Protein AF-A0A1V4SF03-F1 (afdb_monomer_lite)

Secondary structure (DSSP, 8-state):
---------HHHHHHHHHHHHHHTB-TTT-PBPPHHHHHHHHHHHHHGGGGTHHHHHHHTT-HHHHHHHHHHHHHTT-HHHHHHHHHHHHHHHHHHH-HHHHHHH-SEEEEESSSEEEE-SSS-EEEE-HHHHS-GGGHHHHHHHHHHHHHHTT--HHHHHHHHHHHHTT--S--S---SSHHHHHHHHHHHTTPPPPSSSEEEEESS-SS---HHHHHHHHHHHHTT--TTSGGGEEEEESSTT-TT-TTPPP--SPPPHHHHHHHHHHHHHTT--SHHHHHHHHHHHHHHHHHT-S-SS--

Organism: Ruminiclostridium hungatei (NCBI:txid48256)

pLDDT: mean 78.63, std 21.07, range [27.47, 98.81]

Radius of gyration: 27.89 Å; chains: 1; bounding box: 57×34×100 Å

Foldseek 3Di:
DDDDDPPDPLLVQLVQLQVCLLVQARPPPRHGHDPVSSVVSNVVSVVSCVVVPVVVVVCLVDLVSLVVQLVVCVSNVPPVSNVLSVLSNVLLVCLAPPLLVNLVQFLAWPDDDCWTWTDRPPPDIDTDRCVRRHDPVCSVVNVLLNVQRHQQHPDALLSLLVVLCVQQLVFQDQPDPDDDPLQRSLVVQLVVSVNRAHNAAKTKDFQLDPDDDDPLSVVLCVVSVVQRRDSSTPLRIDIAHQDPPIRSLALAEHPYDAFDVVSNNVSSCLSVVLVDDHSNSNSVSSSVSSSCRSNNVRYRDPD

InterPro domains:
  IPR032871 AHH domain-containing protein [PF14412] (189-275)

Structure (mmCIF, N/CA/C/O backbone):
data_AF-A0A1V4SF03-F1
#
_entry.id   AF-A0A1V4SF03-F1
#
loop_
_atom_site.group_PDB
_atom_site.id
_atom_site.type_symbol
_atom_site.label_atom_id
_atom_site.label_alt_id
_atom_site.label_comp_id
_atom_site.label_asym_id
_atom_site.label_entity_id
_atom_site.label_seq_id
_atom_site.pdbx_PDB_ins_code
_atom_site.Cartn_x
_atom_site.Cartn_y
_atom_site.Cartn_z
_atom_site.occupancy
_atom_site.B_iso_or_equiv
_atom_site.auth_seq_id
_atom_site.auth_comp_id
_atom_site.auth_asym_id
_atom_site.auth_atom_id
_atom_site.pdbx_PDB_model_num
ATOM 1 N N . MET A 1 1 ? 6.629 4.900 -71.535 1.00 35.44 1 MET A N 1
ATOM 2 C CA . MET A 1 1 ? 7.461 3.902 -70.827 1.00 35.44 1 MET A CA 1
ATOM 3 C C . MET A 1 1 ? 7.873 4.526 -69.497 1.00 35.44 1 MET A C 1
ATOM 5 O O . MET A 1 1 ? 8.327 5.661 -69.496 1.00 35.44 1 MET A O 1
ATOM 9 N N . TYR A 1 2 ? 7.522 3.878 -68.389 1.00 27.47 2 TYR A N 1
ATOM 10 C CA . TYR A 1 2 ? 7.245 4.482 -67.080 1.00 27.47 2 TYR A CA 1
ATOM 11 C C . TYR A 1 2 ? 8.421 5.232 -66.419 1.00 27.47 2 TYR A C 1
ATOM 13 O O . TYR A 1 2 ? 9.448 4.644 -66.100 1.00 27.47 2 TYR A O 1
ATOM 21 N N . LYS A 1 3 ? 8.209 6.526 -66.135 1.00 33.69 3 LYS A N 1
ATOM 22 C CA . LYS A 1 3 ? 8.918 7.309 -65.110 1.00 33.69 3 LYS A CA 1
ATOM 23 C C . LYS A 1 3 ? 8.238 7.017 -63.764 1.00 33.69 3 LYS A C 1
ATOM 25 O O . LYS A 1 3 ? 7.217 7.620 -63.461 1.00 33.69 3 LYS A O 1
ATOM 30 N N . HIS A 1 4 ? 8.796 6.111 -62.968 1.00 30.52 4 HIS A N 1
ATOM 31 C CA . HIS A 1 4 ? 8.530 6.058 -61.529 1.00 30.52 4 HIS A CA 1
ATOM 32 C C . HIS A 1 4 ? 9.842 6.361 -60.814 1.00 30.52 4 HIS A C 1
ATOM 34 O O . HIS A 1 4 ? 10.690 5.492 -60.634 1.00 30.52 4 HIS A O 1
ATOM 40 N N . ALA A 1 5 ? 10.027 7.633 -60.463 1.00 32.12 5 ALA A N 1
ATOM 41 C CA . ALA A 1 5 ? 10.987 8.003 -59.442 1.00 32.12 5 ALA A CA 1
ATOM 42 C C . ALA A 1 5 ? 10.501 7.362 -58.137 1.00 32.12 5 ALA A C 1
ATOM 44 O O . ALA A 1 5 ? 9.456 7.736 -57.612 1.00 32.12 5 ALA A O 1
ATOM 45 N N . PHE A 1 6 ? 11.223 6.348 -57.662 1.00 32.06 6 PHE A N 1
ATOM 46 C CA . PHE A 1 6 ? 11.084 5.860 -56.298 1.00 32.06 6 PHE A CA 1
ATOM 47 C C . PHE A 1 6 ? 11.451 7.021 -55.366 1.00 32.06 6 PHE A C 1
ATOM 49 O O . PHE A 1 6 ? 12.625 7.373 -55.222 1.00 32.06 6 PHE A O 1
ATOM 56 N N . GLU A 1 7 ? 10.443 7.649 -54.766 1.00 30.33 7 GLU A N 1
ATOM 57 C CA . GLU A 1 7 ? 10.612 8.544 -53.628 1.00 30.33 7 GLU A CA 1
ATOM 58 C C . GLU A 1 7 ? 11.187 7.729 -52.462 1.00 30.33 7 GLU A C 1
ATOM 60 O O . GLU A 1 7 ? 10.480 7.097 -51.683 1.00 30.33 7 GLU A O 1
ATOM 65 N N . PHE A 1 8 ? 12.517 7.690 -52.375 1.00 34.19 8 PHE A N 1
ATOM 66 C CA . PHE A 1 8 ? 13.217 7.154 -51.215 1.00 34.19 8 PHE A CA 1
ATOM 67 C C . PHE A 1 8 ? 12.884 8.016 -49.994 1.00 34.19 8 PHE A C 1
ATOM 69 O O . PHE A 1 8 ? 13.302 9.175 -49.915 1.00 34.19 8 PHE A O 1
ATOM 76 N N . CYS A 1 9 ? 12.141 7.417 -49.061 1.00 35.84 9 CYS A N 1
ATOM 77 C CA . CYS A 1 9 ? 11.796 7.953 -47.749 1.00 35.84 9 CYS A CA 1
ATOM 78 C C . CYS A 1 9 ? 13.016 8.606 -47.070 1.00 35.84 9 CYS A C 1
ATOM 80 O O . CYS A 1 9 ? 14.125 8.062 -47.093 1.00 35.84 9 CYS A O 1
ATOM 82 N N . THR A 1 10 ? 12.809 9.766 -46.447 1.00 38.81 10 THR A N 1
ATOM 83 C CA . THR A 1 10 ? 13.830 10.591 -45.773 1.00 38.81 10 THR A CA 1
ATOM 84 C C . THR A 1 10 ? 14.682 9.810 -44.764 1.00 38.81 10 THR A C 1
ATOM 86 O O . THR A 1 10 ? 15.874 10.079 -44.646 1.00 38.81 10 THR A O 1
ATOM 89 N N . CYS A 1 11 ? 14.126 8.770 -44.133 1.00 37.44 11 CYS A N 1
ATOM 90 C CA . CYS A 1 11 ? 14.832 7.871 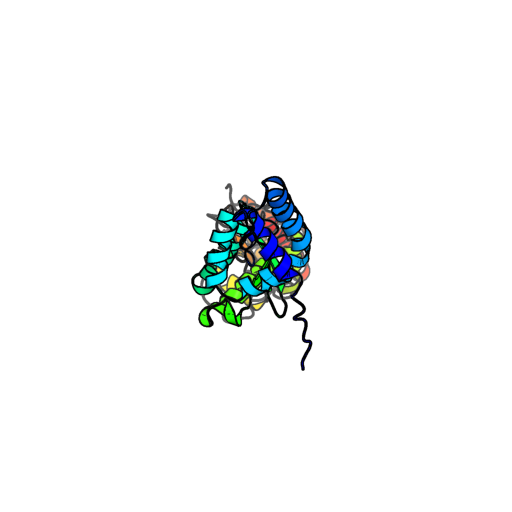-43.210 1.00 37.44 11 CYS A CA 1
ATOM 91 C C . CYS A 1 11 ? 15.952 7.047 -43.884 1.00 37.44 11 CYS A C 1
ATOM 93 O O . CYS A 1 11 ? 17.042 6.892 -43.330 1.00 37.44 11 CYS A O 1
ATOM 95 N N . GLY A 1 12 ? 15.731 6.577 -45.118 1.00 39.69 12 GLY A N 1
ATOM 96 C CA . GLY A 1 12 ? 16.725 5.797 -45.863 1.00 39.69 12 GLY A CA 1
ATOM 97 C C . GLY A 1 12 ? 17.956 6.618 -46.252 1.00 39.69 12 GLY A C 1
ATOM 98 O O . GLY A 1 12 ? 19.051 6.075 -46.360 1.00 39.69 12 GLY A O 1
ATOM 99 N N . ARG A 1 13 ? 17.801 7.940 -46.406 1.00 46.38 13 ARG A N 1
ATOM 100 C CA . ARG A 1 13 ? 18.917 8.849 -46.703 1.00 46.38 13 ARG A CA 1
ATOM 101 C C . ARG A 1 13 ? 19.799 9.095 -45.478 1.00 46.38 13 ARG A C 1
ATOM 103 O O . ARG A 1 13 ? 21.014 9.125 -45.630 1.00 46.38 13 ARG A O 1
ATOM 110 N N . SER A 1 14 ? 19.213 9.200 -44.285 1.00 49.75 14 SER A N 1
ATOM 111 C CA . SER A 1 14 ? 19.955 9.438 -43.037 1.00 49.75 14 SER A CA 1
ATOM 112 C C . SER A 1 14 ? 20.792 8.226 -42.618 1.00 49.75 14 SER A C 1
ATOM 114 O O . SER A 1 14 ? 21.969 8.370 -42.304 1.00 49.75 14 SER A O 1
ATOM 116 N N . LEU A 1 15 ? 20.222 7.018 -42.696 1.00 46.53 15 LEU A N 1
ATOM 117 C CA . LEU A 1 15 ? 20.945 5.768 -42.418 1.00 46.53 15 LEU A CA 1
ATOM 118 C C . LEU A 1 15 ? 22.052 5.500 -43.437 1.00 46.53 15 LEU A C 1
ATOM 120 O O . LEU A 1 15 ? 23.152 5.101 -43.059 1.00 46.53 15 LEU A O 1
ATOM 124 N N . LYS A 1 16 ? 21.774 5.752 -44.722 1.00 56.44 16 LYS A N 1
ATOM 125 C CA . LYS A 1 16 ? 22.772 5.644 -45.786 1.00 56.44 16 LYS A CA 1
ATOM 126 C C . LYS A 1 16 ? 23.937 6.611 -45.534 1.00 56.44 16 LYS A C 1
ATOM 128 O O . LYS A 1 16 ? 25.079 6.174 -45.559 1.00 56.44 16 LYS A O 1
ATOM 133 N N . ALA A 1 17 ? 23.658 7.872 -45.197 1.00 55.06 17 ALA A N 1
ATOM 134 C CA . ALA A 1 17 ? 24.695 8.862 -44.903 1.00 55.06 17 ALA A CA 1
ATOM 135 C C . ALA A 1 17 ? 25.567 8.465 -43.697 1.00 55.06 17 ALA A C 1
ATOM 137 O O . ALA A 1 17 ? 26.792 8.554 -43.772 1.00 55.06 17 ALA A O 1
ATOM 138 N N . ILE A 1 18 ? 24.971 7.956 -42.611 1.00 50.62 18 ILE A N 1
ATOM 139 C CA . ILE A 1 18 ? 25.730 7.467 -41.446 1.00 50.62 18 ILE A CA 1
ATOM 140 C C . ILE A 1 18 ? 26.610 6.274 -41.838 1.00 50.62 18 ILE A C 1
ATOM 142 O O . ILE A 1 18 ? 27.802 6.260 -41.525 1.00 50.62 18 ILE A O 1
ATOM 146 N N . ALA A 1 19 ? 26.051 5.301 -42.561 1.00 46.41 19 ALA A N 1
ATOM 147 C CA . ALA A 1 19 ? 26.784 4.123 -43.009 1.00 46.41 19 ALA A CA 1
ATOM 148 C C . ALA A 1 19 ? 27.951 4.489 -43.943 1.00 46.41 19 ALA A C 1
ATOM 150 O O . ALA A 1 19 ? 29.069 4.027 -43.734 1.00 46.41 19 ALA A O 1
ATOM 151 N N . GLU A 1 20 ? 27.740 5.369 -44.922 1.00 57.28 20 GLU A N 1
ATOM 152 C CA . GLU A 1 20 ? 28.795 5.805 -45.842 1.00 57.28 20 GLU A CA 1
ATOM 153 C C . GLU A 1 20 ? 29.860 6.673 -45.146 1.00 57.28 20 GLU A C 1
ATOM 155 O O . GLU A 1 20 ? 31.041 6.604 -45.488 1.00 57.28 20 GLU A O 1
ATOM 160 N N . GLY A 1 21 ? 29.488 7.446 -44.119 1.00 53.59 21 GLY A N 1
ATOM 161 C CA . GLY A 1 21 ? 30.441 8.178 -43.278 1.00 53.59 21 GLY A CA 1
ATOM 162 C C . GLY A 1 21 ? 31.354 7.254 -42.460 1.00 53.59 21 GLY A C 1
ATOM 163 O O . GLY A 1 21 ? 32.572 7.467 -42.405 1.00 53.59 21 GLY A O 1
ATOM 164 N N . ILE A 1 22 ? 30.787 6.187 -41.883 1.00 48.69 22 ILE A N 1
ATOM 165 C CA . ILE A 1 22 ? 31.522 5.165 -41.120 1.00 48.69 22 ILE A CA 1
ATOM 166 C C . ILE A 1 22 ? 32.451 4.372 -42.046 1.00 48.69 22 ILE A C 1
ATOM 168 O O . ILE A 1 22 ? 33.662 4.324 -41.813 1.00 48.69 22 ILE A O 1
ATOM 172 N N . VAL A 1 23 ? 31.892 3.797 -43.114 1.00 54.69 23 VAL A N 1
ATOM 173 C CA . VAL A 1 23 ? 32.600 2.904 -44.045 1.00 54.69 23 VAL A CA 1
ATOM 174 C C . VAL A 1 23 ? 33.554 3.686 -44.969 1.00 54.69 23 VAL A C 1
ATOM 176 O O . VAL A 1 23 ? 34.519 3.131 -45.494 1.00 54.69 23 VAL A O 1
ATOM 179 N N . GLY A 1 24 ? 33.353 4.998 -45.112 1.00 56.00 24 GLY A N 1
ATOM 180 C CA . GLY A 1 24 ? 34.289 5.907 -45.773 1.00 56.00 24 GLY A CA 1
ATOM 181 C C . GLY A 1 24 ? 34.191 5.934 -47.295 1.00 56.00 24 GLY A C 1
ATOM 182 O O . GLY A 1 24 ? 35.095 6.456 -47.942 1.00 56.00 24 GLY A O 1
ATOM 183 N N . HIS A 1 25 ? 33.120 5.394 -47.872 1.00 59.75 25 HIS A N 1
ATOM 184 C CA . HIS A 1 25 ? 32.856 5.459 -49.303 1.00 59.75 25 HIS A CA 1
ATOM 185 C C . HIS A 1 25 ? 31.359 5.384 -49.605 1.00 59.75 25 HIS A C 1
ATOM 187 O O . HIS A 1 25 ? 30.580 4.861 -48.810 1.00 59.75 25 HIS A O 1
ATOM 193 N N . ASP A 1 26 ? 30.979 5.883 -50.778 1.00 71.75 26 ASP A N 1
ATOM 194 C CA . ASP A 1 26 ? 29.621 5.806 -51.304 1.00 71.75 26 ASP A CA 1
ATOM 195 C C . ASP A 1 26 ? 29.249 4.350 -51.603 1.00 71.75 26 ASP A C 1
ATOM 197 O O . ASP A 1 26 ? 29.902 3.680 -52.406 1.00 71.75 26 ASP A O 1
ATOM 201 N N . LEU A 1 27 ? 28.189 3.854 -50.976 1.00 52.31 27 LEU A N 1
ATOM 202 C CA . LEU A 1 27 ? 27.791 2.448 -51.028 1.00 52.31 27 LEU A CA 1
ATOM 203 C C . LEU A 1 27 ? 27.180 2.041 -52.378 1.00 52.31 27 LEU A C 1
ATOM 205 O O . LEU A 1 27 ? 27.022 0.850 -52.634 1.00 52.31 27 LEU A O 1
ATOM 209 N N . LEU A 1 28 ? 26.824 2.999 -53.243 1.00 57.75 28 LEU A N 1
ATOM 210 C CA . LEU A 1 28 ? 26.268 2.724 -54.574 1.00 57.75 28 LEU A CA 1
ATOM 211 C C . LEU A 1 28 ? 27.309 2.871 -55.684 1.00 57.75 28 LEU A C 1
ATOM 213 O O . LEU A 1 28 ? 27.268 2.143 -56.671 1.00 57.75 28 LEU A O 1
ATOM 217 N N . THR A 1 29 ? 28.217 3.831 -55.542 1.00 63.69 29 THR A N 1
ATOM 218 C CA . THR A 1 29 ? 29.188 4.197 -56.582 1.00 63.69 29 THR A CA 1
ATOM 219 C C . THR A 1 29 ? 30.617 3.779 -56.240 1.00 63.69 29 THR A C 1
ATOM 221 O O . THR A 1 29 ? 31.490 3.844 -57.101 1.00 63.69 29 THR A O 1
ATOM 224 N N . GLY A 1 30 ? 30.880 3.355 -55.000 1.00 64.31 30 GLY A N 1
ATOM 225 C CA . GLY A 1 30 ? 32.203 2.949 -54.517 1.00 64.31 30 GLY A CA 1
ATOM 226 C C . GLY A 1 30 ? 33.185 4.109 -54.326 1.00 64.31 30 GLY A C 1
ATOM 227 O O . GLY A 1 30 ? 34.362 3.880 -54.037 1.00 64.31 30 GLY A O 1
ATOM 228 N N . ARG A 1 31 ? 32.736 5.360 -54.496 1.00 78.19 31 ARG A N 1
ATOM 229 C CA . ARG A 1 31 ? 33.594 6.544 -54.389 1.00 78.19 31 ARG A CA 1
ATOM 230 C C . ARG A 1 31 ? 34.079 6.719 -52.951 1.00 78.19 31 ARG A C 1
ATOM 232 O O . ARG A 1 31 ? 33.271 6.915 -52.053 1.00 78.19 31 ARG A O 1
ATOM 239 N N . GLN A 1 32 ? 35.394 6.740 -52.758 1.00 73.69 32 GLN A N 1
ATOM 240 C CA . GLN A 1 32 ? 36.016 7.015 -51.461 1.00 73.69 32 GLN A CA 1
ATOM 241 C C . GLN A 1 32 ? 35.758 8.460 -51.014 1.00 73.69 32 GLN A C 1
ATOM 243 O O . GLN A 1 32 ? 35.862 9.395 -51.814 1.00 73.69 32 GLN A O 1
ATOM 248 N N . TYR A 1 33 ? 35.435 8.630 -49.735 1.00 58.62 33 TYR A N 1
ATOM 249 C CA . TYR A 1 33 ? 35.156 9.924 -49.122 1.00 58.62 33 TYR A CA 1
ATOM 250 C C . TYR A 1 33 ? 36.381 10.493 -48.420 1.00 58.62 33 TYR A C 1
ATOM 252 O O . TYR A 1 33 ? 37.127 9.787 -47.735 1.00 58.62 33 TYR A O 1
ATOM 260 N N . ALA A 1 34 ? 36.555 11.807 -48.541 1.00 57.28 34 ALA A N 1
ATOM 261 C CA . ALA A 1 34 ? 37.530 12.529 -47.745 1.00 57.28 34 ALA A CA 1
ATOM 262 C C . ALA A 1 34 ? 37.121 12.528 -46.261 1.00 57.28 34 ALA A C 1
ATOM 264 O O . ALA A 1 34 ? 35.946 12.415 -45.908 1.00 57.28 34 ALA A O 1
ATOM 265 N N . TRP A 1 35 ? 38.093 12.685 -45.361 1.00 46.81 35 TRP A N 1
ATOM 266 C CA . TRP A 1 35 ? 37.862 12.598 -43.913 1.00 46.81 35 TRP A CA 1
ATOM 267 C C . TRP A 1 35 ? 36.809 13.597 -43.393 1.00 46.81 35 TRP A C 1
ATOM 269 O O . TRP A 1 35 ? 36.073 13.282 -42.460 1.00 46.81 35 TRP A O 1
ATOM 279 N N . TRP A 1 36 ? 36.691 14.773 -44.013 1.00 38.72 36 TRP A N 1
ATOM 280 C CA . TRP A 1 36 ? 35.715 15.797 -43.633 1.00 38.72 36 TRP A CA 1
ATOM 281 C C . TRP A 1 36 ? 34.306 15.500 -44.174 1.00 38.72 36 TRP A C 1
ATOM 283 O O . TRP A 1 36 ? 33.330 15.761 -43.476 1.00 38.72 36 TRP A O 1
ATOM 293 N N . GLU A 1 37 ? 34.182 14.872 -45.351 1.00 44.31 37 GLU A N 1
ATOM 294 C CA . GLU A 1 37 ? 32.899 14.377 -45.887 1.00 44.31 37 GLU A CA 1
ATOM 295 C C . GLU A 1 37 ? 32.335 13.268 -44.981 1.00 44.31 37 GLU A C 1
ATOM 297 O O . GLU A 1 37 ? 31.139 13.228 -44.696 1.00 44.31 37 GLU A O 1
ATOM 302 N N . ARG A 1 38 ? 33.217 12.416 -44.438 1.00 50.47 38 ARG A N 1
ATOM 303 C CA . ARG A 1 38 ? 32.856 11.375 -43.462 1.00 50.47 38 ARG A CA 1
ATOM 304 C C . ARG A 1 38 ? 32.303 11.964 -42.164 1.00 50.47 38 ARG A C 1
ATOM 306 O O . ARG A 1 38 ? 31.239 11.548 -41.711 1.00 50.47 38 ARG A O 1
ATOM 313 N N . ALA A 1 39 ? 32.999 12.948 -41.592 1.00 40.12 39 ALA A N 1
ATOM 314 C CA . ALA A 1 39 ? 32.572 13.621 -40.364 1.00 40.12 39 ALA A CA 1
ATOM 315 C C . ALA A 1 39 ? 31.245 14.382 -40.549 1.00 40.12 39 ALA A C 1
ATOM 317 O O . ALA A 1 39 ? 30.367 14.324 -39.688 1.00 40.12 39 ALA A O 1
ATOM 318 N N . PHE A 1 40 ? 31.068 15.038 -41.699 1.00 41.53 40 PHE A N 1
ATOM 319 C CA . PHE A 1 40 ? 29.845 15.763 -42.037 1.00 41.53 40 PHE A CA 1
ATOM 320 C C . PHE A 1 40 ? 28.633 14.830 -42.209 1.00 41.53 40 PHE A C 1
ATOM 322 O O . PHE A 1 40 ? 27.559 15.121 -41.684 1.00 41.53 40 PHE A O 1
ATOM 329 N N . ASN A 1 41 ? 28.808 13.678 -42.865 1.00 52.41 41 ASN A N 1
ATOM 330 C CA . ASN A 1 41 ? 27.739 12.694 -43.064 1.00 52.41 41 ASN A CA 1
ATOM 331 C C . ASN A 1 41 ? 27.268 12.038 -41.754 1.00 52.41 41 ASN A C 1
ATOM 333 O O . ASN A 1 41 ? 26.069 11.827 -41.568 1.00 52.41 41 ASN A O 1
ATOM 337 N N . ILE A 1 42 ? 28.186 11.782 -40.816 1.00 47.09 42 ILE A N 1
ATOM 338 C CA . ILE A 1 42 ? 27.848 11.301 -39.467 1.00 47.09 42 ILE A CA 1
ATOM 339 C C . ILE A 1 42 ? 27.073 12.381 -38.690 1.00 47.09 42 ILE A C 1
ATOM 341 O O . ILE A 1 42 ? 26.039 12.091 -38.085 1.00 47.09 42 ILE A O 1
ATOM 345 N N . GLY A 1 43 ? 27.523 13.640 -38.750 1.00 36.41 43 GLY A N 1
ATOM 346 C CA . GLY A 1 43 ? 26.889 14.763 -38.050 1.00 36.41 43 GLY A CA 1
ATOM 347 C C . GLY A 1 43 ? 25.482 15.094 -38.561 1.00 36.41 43 GLY A C 1
ATOM 348 O O . GLY A 1 43 ? 24.541 15.182 -37.776 1.00 36.41 43 GLY A O 1
ATOM 349 N N . MET A 1 44 ? 25.300 15.219 -39.878 1.00 39.78 44 MET A N 1
ATOM 350 C CA . MET A 1 44 ? 24.002 15.561 -40.478 1.00 39.78 44 MET A CA 1
ATOM 351 C C . MET A 1 44 ? 23.005 14.397 -40.467 1.00 39.78 44 MET A C 1
ATOM 353 O O . MET A 1 44 ? 21.806 14.628 -40.301 1.00 39.78 44 MET A O 1
ATOM 357 N N . GLY A 1 45 ? 23.482 13.152 -40.584 1.00 43.59 45 GLY A N 1
ATOM 358 C CA . GLY A 1 45 ? 22.644 11.965 -40.413 1.00 43.59 45 GLY A CA 1
ATOM 359 C C . GLY A 1 45 ? 22.021 11.900 -39.018 1.00 43.59 45 GLY A C 1
ATOM 360 O O . GLY A 1 45 ? 20.848 11.563 -38.898 1.00 43.59 45 GLY A O 1
ATOM 361 N N . SER A 1 46 ? 22.772 12.328 -37.998 1.00 38.59 46 SER A N 1
ATOM 362 C CA . SER A 1 46 ? 22.322 12.418 -36.602 1.00 38.59 46 SER A CA 1
ATOM 363 C C . SER A 1 46 ? 21.308 13.551 -36.368 1.00 38.59 46 SER A C 1
ATOM 365 O O . SER A 1 46 ? 20.396 13.405 -35.563 1.00 38.59 46 SER A O 1
ATOM 367 N N . ILE A 1 47 ? 21.410 14.668 -37.101 1.00 37.41 47 ILE A N 1
ATOM 368 C CA . ILE A 1 47 ? 20.471 15.805 -36.996 1.00 37.41 47 ILE A CA 1
ATOM 369 C C . ILE A 1 47 ? 19.132 15.493 -37.689 1.00 37.41 47 ILE A C 1
ATOM 371 O O . ILE A 1 47 ? 18.073 15.880 -37.199 1.00 37.41 47 ILE A O 1
ATOM 375 N N . ALA A 1 48 ? 19.144 14.736 -38.792 1.00 42.66 48 ALA A N 1
ATOM 376 C CA . ALA A 1 48 ? 17.920 14.251 -39.446 1.00 42.66 48 ALA A CA 1
ATOM 377 C C . ALA A 1 48 ? 17.230 13.102 -38.683 1.00 42.66 48 ALA A C 1
ATOM 379 O O . ALA A 1 48 ? 16.075 12.766 -38.959 1.00 42.66 48 ALA A O 1
ATOM 380 N N . LEU A 1 49 ? 17.935 12.511 -37.720 1.00 41.97 49 LEU A N 1
ATOM 381 C CA . LEU A 1 49 ? 17.458 11.461 -36.830 1.00 41.97 49 LEU A CA 1
ATOM 382 C C . LEU A 1 49 ? 16.457 12.019 -35.790 1.00 41.97 49 LEU A C 1
ATOM 384 O O . LEU A 1 49 ? 15.669 11.277 -35.243 1.00 41.97 49 LEU A O 1
ATOM 388 N N . ILE A 1 50 ? 16.274 13.339 -35.658 1.00 39.19 50 ILE A N 1
ATOM 389 C CA . ILE A 1 50 ? 15.198 13.914 -34.814 1.00 39.19 50 ILE A CA 1
ATOM 390 C C . ILE A 1 50 ? 13.774 13.475 -35.274 1.00 39.19 50 ILE A C 1
ATOM 392 O O . ILE A 1 50 ? 12.816 13.550 -34.509 1.00 39.19 50 ILE A O 1
ATOM 396 N N . GLY A 1 51 ? 13.630 12.903 -36.481 1.00 40.69 51 GLY A N 1
ATOM 397 C CA . GLY A 1 51 ? 12.442 12.152 -36.935 1.00 40.69 51 GLY A CA 1
ATOM 398 C C . GLY A 1 51 ? 12.406 10.648 -36.560 1.00 40.69 51 GLY A C 1
ATOM 399 O O . GLY A 1 51 ? 11.740 9.868 -37.240 1.00 40.69 51 GLY A O 1
ATOM 400 N N . GLU A 1 52 ? 13.144 10.224 -35.528 1.00 41.84 52 GLU A N 1
ATOM 401 C CA . GLU A 1 52 ? 13.543 8.848 -35.148 1.00 41.84 52 GLU A CA 1
ATOM 402 C C . GLU A 1 52 ? 12.447 7.883 -34.699 1.00 41.84 52 GLU A C 1
ATOM 404 O O . GLU A 1 52 ? 12.712 6.694 -34.509 1.00 41.84 52 GLU A O 1
ATOM 409 N N . VAL A 1 53 ? 11.210 8.347 -34.548 1.00 38.66 53 VAL A N 1
ATOM 410 C CA . VAL A 1 53 ? 10.117 7.528 -34.000 1.00 38.66 53 VAL A CA 1
ATOM 411 C C . VAL A 1 53 ? 9.857 6.278 -34.863 1.00 38.66 53 VAL A C 1
ATOM 413 O O . VAL A 1 53 ? 9.487 5.226 -34.348 1.00 38.66 53 VAL A O 1
ATOM 416 N N . GLY A 1 54 ? 10.124 6.343 -36.174 1.00 34.72 54 GLY A N 1
ATOM 417 C CA . GLY A 1 54 ? 9.819 5.263 -37.121 1.00 34.72 54 GLY A CA 1
ATOM 418 C C . GLY A 1 54 ? 10.754 4.044 -37.082 1.00 34.72 54 GLY A C 1
ATOM 419 O O . GLY A 1 54 ? 10.281 2.914 -37.192 1.00 34.72 54 GLY A O 1
ATOM 420 N N . LEU A 1 55 ? 12.070 4.230 -36.911 1.00 36.41 55 LEU A N 1
ATOM 421 C CA . LEU A 1 55 ? 13.032 3.111 -36.879 1.00 36.41 55 LEU A CA 1
ATOM 422 C C . LEU A 1 55 ? 13.047 2.425 -35.503 1.00 36.41 55 LEU A C 1
ATOM 424 O O . LEU A 1 55 ? 13.135 1.197 -35.410 1.00 36.41 55 LEU A O 1
ATOM 428 N N . LEU A 1 56 ? 12.857 3.212 -34.441 1.00 41.19 56 LEU A N 1
ATOM 429 C CA . LEU A 1 56 ? 12.560 2.720 -33.098 1.00 41.19 56 LEU A CA 1
ATOM 430 C C . LEU A 1 56 ? 11.276 1.872 -33.089 1.00 41.19 56 LEU A C 1
ATOM 432 O O . LEU A 1 56 ? 11.313 0.742 -32.608 1.00 41.19 56 LEU A O 1
ATOM 436 N N . ALA A 1 57 ? 10.186 2.327 -33.724 1.00 34.62 57 ALA A N 1
ATOM 437 C CA . ALA A 1 57 ? 8.925 1.575 -33.826 1.00 34.62 57 ALA A CA 1
ATOM 438 C C . ALA A 1 57 ? 9.052 0.207 -34.526 1.00 34.62 57 ALA A C 1
ATOM 440 O O . ALA A 1 57 ? 8.390 -0.755 -34.135 1.00 34.62 57 ALA A O 1
ATOM 441 N N . VAL A 1 58 ? 9.916 0.088 -35.540 1.00 35.31 58 VAL A N 1
ATOM 442 C CA . VAL A 1 58 ? 10.177 -1.191 -36.229 1.00 35.31 58 VAL A CA 1
ATOM 443 C C . VAL A 1 58 ? 11.059 -2.118 -35.383 1.00 35.31 58 VAL A C 1
ATOM 445 O O . VAL A 1 58 ? 10.815 -3.324 -35.341 1.00 35.31 58 VAL A O 1
ATOM 448 N N . THR A 1 59 ? 12.031 -1.567 -34.649 1.00 44.12 59 THR A N 1
ATOM 449 C CA . THR A 1 59 ? 12.900 -2.335 -33.736 1.00 44.12 59 THR A CA 1
ATOM 450 C C . THR A 1 59 ? 12.118 -2.895 -32.539 1.00 44.12 59 THR A C 1
ATOM 452 O O . THR A 1 59 ? 12.393 -4.004 -32.087 1.00 44.12 59 THR A O 1
ATOM 455 N N . LEU A 1 60 ? 11.084 -2.180 -32.080 1.00 44.72 60 LEU A N 1
ATOM 456 C CA . LEU A 1 60 ? 10.160 -2.623 -31.028 1.00 44.72 60 LEU A CA 1
ATOM 457 C C . LEU A 1 60 ? 9.332 -3.867 -31.425 1.00 44.72 60 LEU A C 1
ATOM 459 O O . LEU A 1 60 ? 8.850 -4.580 -30.549 1.00 44.72 60 LEU A O 1
ATOM 463 N N . LYS A 1 61 ? 9.193 -4.186 -32.723 1.00 43.78 61 LYS A N 1
ATOM 464 C CA . LYS A 1 61 ? 8.343 -5.295 -33.203 1.00 43.78 61 LYS A CA 1
ATOM 465 C C . LYS A 1 61 ? 9.075 -6.642 -33.368 1.00 43.78 61 LYS A C 1
ATOM 467 O O . LYS A 1 61 ? 8.428 -7.684 -33.289 1.00 43.78 61 LYS A O 1
ATOM 472 N N . ASP A 1 62 ? 10.403 -6.666 -33.542 1.00 52.56 62 ASP A N 1
ATOM 473 C CA . ASP A 1 62 ? 11.194 -7.904 -33.726 1.00 52.56 62 ASP A CA 1
ATOM 474 C C . ASP A 1 62 ? 12.401 -7.965 -32.769 1.00 52.56 62 ASP A C 1
ATOM 476 O O . ASP A 1 62 ? 13.325 -7.154 -32.841 1.00 52.56 62 ASP A O 1
ATOM 480 N N . SER A 1 63 ? 12.436 -8.978 -31.893 1.00 47.75 63 SER A N 1
ATOM 481 C CA . SER A 1 63 ? 13.513 -9.178 -30.908 1.00 47.75 63 SER A CA 1
ATOM 482 C C . SER A 1 63 ? 14.889 -9.383 -31.546 1.00 47.75 63 SER A C 1
ATOM 484 O O . SER A 1 63 ? 15.904 -9.043 -30.939 1.00 47.75 63 SER A O 1
ATOM 486 N N . ARG A 1 64 ? 14.948 -9.887 -32.786 1.00 52.62 64 ARG A N 1
ATOM 487 C CA . ARG A 1 64 ? 16.209 -10.066 -33.522 1.00 52.62 64 ARG A CA 1
ATOM 488 C C . ARG A 1 64 ? 16.803 -8.740 -33.992 1.00 52.62 64 ARG A C 1
ATOM 490 O O . ARG A 1 64 ? 18.003 -8.684 -34.248 1.00 52.62 64 ARG A O 1
ATOM 497 N N . MET A 1 65 ? 15.993 -7.688 -34.107 1.00 50.72 65 MET A N 1
ATOM 498 C CA . MET A 1 65 ? 16.458 -6.346 -34.467 1.00 50.72 65 MET A CA 1
ATOM 499 C C . MET A 1 65 ? 17.001 -5.584 -33.255 1.00 50.72 65 MET A C 1
ATOM 501 O O . MET A 1 65 ? 17.974 -4.857 -33.411 1.00 50.72 65 MET A O 1
ATOM 505 N N . ALA A 1 66 ? 16.462 -5.792 -32.048 1.00 53.69 66 ALA A N 1
ATOM 506 C CA . ALA A 1 66 ? 16.962 -5.145 -30.827 1.00 53.69 66 ALA A CA 1
ATOM 507 C C . ALA A 1 66 ? 18.414 -5.542 -30.492 1.00 53.69 66 ALA A C 1
ATOM 509 O O . ALA A 1 66 ? 19.241 -4.683 -30.189 1.00 53.69 66 ALA A O 1
ATOM 510 N N . VAL A 1 67 ? 18.750 -6.832 -30.623 1.00 53.03 67 VAL A N 1
ATOM 511 C CA . VAL A 1 67 ? 20.127 -7.334 -30.445 1.00 53.03 67 VAL A CA 1
ATOM 512 C C . VAL A 1 67 ? 21.069 -6.700 -31.472 1.00 53.03 67 VAL A C 1
ATOM 514 O O . VAL A 1 67 ? 22.102 -6.143 -31.108 1.00 53.03 67 VAL A O 1
ATOM 517 N N . LYS A 1 68 ? 20.663 -6.680 -32.746 1.00 55.97 68 LYS A N 1
ATOM 518 C CA . LYS A 1 68 ? 21.438 -6.051 -33.824 1.00 55.97 68 LYS A CA 1
ATOM 519 C C . LYS A 1 68 ? 21.572 -4.538 -33.655 1.00 55.97 68 LYS A C 1
ATOM 521 O O . LYS A 1 68 ? 22.594 -3.979 -34.030 1.00 55.97 68 LYS A O 1
ATOM 526 N N . LEU A 1 69 ? 20.580 -3.859 -33.080 1.00 51.41 69 LEU A N 1
ATOM 527 C CA . LEU A 1 69 ? 20.659 -2.424 -32.811 1.00 51.41 69 LEU A CA 1
ATOM 528 C C . LEU A 1 69 ? 21.645 -2.120 -31.678 1.00 51.41 69 LEU A C 1
ATOM 530 O O . LEU A 1 69 ? 22.370 -1.138 -31.777 1.00 51.41 69 LEU A O 1
ATOM 534 N N . SER A 1 70 ? 21.735 -2.967 -30.646 1.00 52.16 70 SER A N 1
ATOM 535 C CA . SER A 1 70 ? 22.788 -2.849 -29.623 1.00 52.16 70 SER A CA 1
ATOM 536 C C . SER A 1 70 ? 24.189 -3.016 -30.228 1.00 52.16 70 SER A C 1
ATOM 538 O O . SER A 1 70 ? 25.104 -2.244 -29.922 1.00 52.16 70 SER A O 1
ATOM 540 N N . GLU A 1 71 ? 24.354 -3.963 -31.155 1.00 55.47 71 GLU A N 1
ATOM 541 C CA . GLU A 1 71 ? 25.598 -4.148 -31.913 1.00 55.47 71 GLU A CA 1
ATOM 542 C C . GLU A 1 71 ? 25.920 -2.911 -32.771 1.00 55.47 71 GLU A C 1
ATOM 544 O O . GLU A 1 71 ? 27.028 -2.380 -32.703 1.00 55.47 71 GLU A O 1
ATOM 549 N N . VAL A 1 72 ? 24.939 -2.379 -33.508 1.00 49.78 72 VAL A N 1
ATOM 550 C CA . VAL A 1 72 ? 25.094 -1.167 -34.333 1.00 49.78 72 VAL A CA 1
ATOM 551 C C . VAL A 1 72 ? 25.372 0.076 -33.481 1.00 49.78 72 VAL A C 1
ATOM 553 O O . VAL A 1 72 ? 26.239 0.870 -33.833 1.00 49.78 72 VAL A O 1
ATOM 556 N N . ALA A 1 73 ? 24.703 0.241 -32.339 1.00 51.84 73 ALA A N 1
ATOM 557 C CA . ALA A 1 73 ? 24.934 1.346 -31.409 1.00 51.84 73 ALA A CA 1
ATOM 558 C C . ALA A 1 73 ? 26.323 1.268 -30.761 1.00 51.84 73 ALA A C 1
ATOM 560 O O . ALA A 1 73 ? 26.971 2.296 -30.562 1.00 51.84 73 ALA A O 1
ATOM 561 N N . THR A 1 74 ? 26.808 0.049 -30.496 1.00 50.44 74 THR A N 1
ATOM 562 C CA . THR A 1 74 ? 28.188 -0.198 -30.057 1.00 50.44 74 THR A CA 1
ATOM 563 C C . THR A 1 74 ? 29.186 0.239 -31.129 1.00 50.44 74 THR A C 1
ATOM 565 O O . THR A 1 74 ? 30.160 0.914 -30.808 1.00 50.44 74 THR A O 1
ATOM 568 N N . ILE A 1 75 ? 28.925 -0.083 -32.399 1.00 48.06 75 ILE A N 1
ATOM 569 C CA . ILE A 1 75 ? 29.769 0.319 -33.535 1.00 48.06 75 ILE A CA 1
ATOM 570 C C . ILE A 1 75 ? 29.731 1.842 -33.751 1.00 48.06 75 ILE A C 1
ATOM 572 O O . ILE A 1 75 ? 30.758 2.447 -34.047 1.00 48.06 75 ILE A O 1
ATOM 576 N N . ALA A 1 76 ? 28.569 2.472 -33.568 1.00 48.72 76 ALA A N 1
ATOM 577 C CA . ALA A 1 76 ? 28.374 3.914 -33.725 1.00 48.72 76 ALA A CA 1
ATOM 578 C C . ALA A 1 76 ? 28.848 4.747 -32.516 1.00 48.72 76 ALA A C 1
ATOM 580 O O . ALA A 1 76 ? 28.795 5.974 -32.564 1.00 48.72 76 ALA A O 1
ATOM 581 N N . GLY A 1 77 ? 29.281 4.107 -31.422 1.00 50.44 77 GLY A N 1
ATOM 582 C CA . GLY A 1 77 ? 29.725 4.784 -30.199 1.00 50.44 77 GLY A CA 1
ATOM 583 C C . GLY A 1 77 ? 28.612 5.508 -29.428 1.00 50.44 77 GLY A C 1
ATOM 584 O O . GLY A 1 77 ? 28.909 6.326 -28.559 1.00 50.44 77 GLY A O 1
ATOM 585 N N . ASN A 1 78 ? 27.337 5.226 -29.717 1.00 58.69 78 ASN A N 1
ATOM 586 C CA . ASN A 1 78 ? 26.206 5.866 -29.048 1.00 58.69 78 ASN A CA 1
ATOM 587 C C . ASN A 1 78 ? 25.776 5.038 -27.828 1.00 58.69 78 ASN A C 1
ATOM 589 O O . ASN A 1 78 ? 24.956 4.119 -27.913 1.00 58.69 78 ASN A O 1
ATOM 593 N N . SER A 1 79 ? 26.361 5.368 -26.676 1.00 58.84 79 SER A N 1
ATOM 594 C CA . SER A 1 79 ? 26.131 4.674 -25.405 1.00 58.84 79 SER A CA 1
ATOM 595 C C . SER A 1 79 ? 24.672 4.723 -24.937 1.00 58.84 79 SER A C 1
ATOM 597 O O . SER A 1 79 ? 24.212 3.770 -24.308 1.00 58.84 79 SER A O 1
ATOM 599 N N . ALA A 1 80 ? 23.923 5.775 -25.285 1.00 54.81 80 ALA A N 1
ATOM 600 C CA . ALA A 1 80 ? 22.519 5.925 -24.910 1.00 54.81 80 ALA A CA 1
ATOM 601 C C . ALA A 1 80 ? 21.613 4.940 -25.668 1.00 54.81 80 ALA A C 1
ATOM 603 O O . ALA A 1 80 ? 20.821 4.225 -25.054 1.00 54.81 80 ALA A O 1
ATOM 604 N N . VAL A 1 81 ? 21.782 4.832 -26.990 1.00 60.47 81 VAL A N 1
ATOM 605 C CA . VAL A 1 81 ? 21.001 3.898 -27.826 1.00 60.47 81 VAL A CA 1
ATOM 606 C C . VAL A 1 81 ? 21.323 2.443 -27.475 1.00 60.47 81 VAL A C 1
ATOM 608 O O . VAL A 1 81 ? 20.433 1.592 -27.443 1.00 60.47 81 VAL A O 1
ATOM 611 N N . LYS A 1 82 ? 22.583 2.150 -27.139 1.00 61.91 82 LYS A N 1
ATOM 612 C CA . LYS A 1 82 ? 22.989 0.822 -26.668 1.00 61.91 82 LYS A CA 1
ATOM 613 C C . LYS A 1 82 ? 22.294 0.443 -25.355 1.00 61.91 82 LYS A C 1
ATOM 615 O O . LYS A 1 82 ? 21.689 -0.625 -25.271 1.00 61.91 82 LYS A O 1
ATOM 620 N N . ALA A 1 83 ? 22.345 1.327 -24.356 1.00 61.66 83 ALA A N 1
ATOM 621 C CA . ALA A 1 83 ? 21.698 1.103 -23.063 1.00 61.66 83 ALA A CA 1
ATOM 622 C C . ALA A 1 83 ? 20.178 0.924 -23.212 1.00 61.66 83 ALA A C 1
ATOM 624 O O . ALA A 1 83 ? 19.583 0.078 -22.545 1.00 61.66 83 ALA A O 1
ATOM 625 N N . MET A 1 84 ? 19.563 1.664 -24.140 1.00 65.69 84 MET A N 1
ATOM 626 C CA . MET A 1 84 ? 18.151 1.518 -24.488 1.00 65.69 84 MET A CA 1
ATOM 627 C C . MET A 1 84 ? 17.820 0.129 -25.040 1.00 65.69 84 MET A C 1
ATOM 629 O O . MET A 1 84 ? 16.893 -0.520 -24.557 1.00 65.69 84 MET A O 1
ATOM 633 N N . ALA A 1 85 ? 18.581 -0.350 -26.027 1.00 66.00 85 ALA A N 1
ATOM 634 C CA . ALA A 1 85 ? 18.346 -1.653 -26.646 1.00 66.00 85 ALA A CA 1
ATOM 635 C C . ALA A 1 85 ? 18.494 -2.810 -25.640 1.00 66.00 85 ALA A C 1
ATOM 637 O O . ALA A 1 85 ? 17.697 -3.753 -25.643 1.00 66.00 85 ALA A O 1
ATOM 638 N N . GLU A 1 86 ? 19.478 -2.722 -24.743 1.00 70.00 86 GLU A N 1
ATOM 639 C CA . GLU A 1 86 ? 19.684 -3.708 -23.680 1.00 70.00 86 GLU A CA 1
ATOM 640 C C . GLU A 1 86 ? 18.551 -3.694 -22.644 1.00 70.00 86 GLU A C 1
ATOM 642 O O . GLU A 1 86 ? 18.070 -4.762 -22.258 1.00 70.00 86 GLU A O 1
ATOM 647 N N . ALA A 1 87 ? 18.089 -2.511 -22.227 1.00 68.38 87 ALA A N 1
ATOM 648 C CA . ALA A 1 87 ? 16.984 -2.371 -21.281 1.00 68.38 87 ALA A CA 1
ATOM 649 C C . ALA A 1 87 ? 15.670 -2.937 -21.846 1.00 68.38 87 ALA A C 1
ATOM 651 O O . ALA A 1 87 ? 14.992 -3.705 -21.167 1.00 68.38 87 ALA A O 1
ATOM 652 N N . ILE A 1 88 ? 15.354 -2.642 -23.112 1.00 70.75 88 ILE A N 1
ATOM 653 C CA . ILE A 1 88 ? 14.165 -3.175 -23.797 1.00 70.75 88 ILE A CA 1
ATOM 654 C C . ILE A 1 88 ? 14.228 -4.705 -23.899 1.00 70.75 88 ILE A C 1
ATOM 656 O O . ILE A 1 88 ? 13.243 -5.391 -23.622 1.00 70.75 88 ILE A O 1
ATOM 660 N N . SER A 1 89 ? 15.388 -5.255 -24.274 1.00 72.19 89 SER A N 1
ATOM 661 C CA . SER A 1 89 ? 15.576 -6.705 -24.398 1.00 72.19 89 SER A CA 1
ATOM 662 C C . SER A 1 89 ? 15.370 -7.423 -23.060 1.00 72.19 89 SER A C 1
ATOM 664 O O . SER A 1 89 ? 14.634 -8.412 -22.994 1.00 72.19 89 SER A O 1
ATOM 666 N N . LYS A 1 90 ? 15.959 -6.886 -21.980 1.00 73.56 90 LYS A N 1
ATOM 667 C CA . LYS A 1 90 ? 15.786 -7.414 -20.620 1.00 73.56 90 LYS A CA 1
ATOM 668 C C . LYS A 1 90 ? 14.330 -7.354 -20.181 1.00 73.56 90 LYS A C 1
ATOM 670 O O . LYS A 1 90 ? 13.797 -8.381 -19.781 1.00 73.56 90 LYS A O 1
ATOM 675 N N . LEU A 1 91 ? 13.675 -6.205 -20.341 1.00 74.94 91 LEU A N 1
ATOM 676 C CA . LEU A 1 91 ? 12.278 -6.027 -19.953 1.00 74.94 91 LEU A CA 1
ATOM 677 C C . LEU A 1 91 ? 11.364 -7.037 -20.657 1.00 74.94 91 LEU A C 1
ATOM 679 O O . LEU A 1 91 ? 10.550 -7.691 -20.012 1.00 74.94 91 LEU A O 1
ATOM 683 N N . ARG A 1 92 ? 11.533 -7.223 -21.972 1.00 73.50 92 ARG A N 1
ATOM 684 C CA . ARG A 1 92 ? 10.731 -8.173 -22.754 1.00 73.50 92 ARG A CA 1
ATOM 685 C C . ARG A 1 92 ? 10.968 -9.623 -22.340 1.00 73.50 92 ARG A C 1
ATOM 687 O O . ARG A 1 92 ? 10.026 -10.409 -22.311 1.00 73.50 92 ARG A O 1
ATOM 694 N N . TYR A 1 93 ? 12.213 -9.996 -22.048 1.00 77.38 93 TYR A N 1
ATOM 695 C CA . TYR A 1 93 ? 12.518 -11.328 -21.529 1.00 77.38 93 TYR A CA 1
ATOM 696 C C . TYR A 1 93 ? 11.886 -11.521 -20.145 1.00 77.38 93 TYR A C 1
ATOM 698 O O . TYR A 1 93 ? 11.152 -12.480 -19.933 1.00 77.38 93 TYR A O 1
ATOM 706 N N . THR A 1 94 ? 12.080 -10.572 -19.232 1.00 77.06 94 THR A N 1
ATOM 707 C CA . THR A 1 94 ? 11.494 -10.592 -17.892 1.00 77.06 94 THR A CA 1
ATOM 708 C C . THR A 1 94 ? 9.963 -10.704 -17.945 1.00 77.06 94 THR A C 1
ATOM 710 O O . THR A 1 94 ? 9.418 -11.614 -17.341 1.00 77.06 94 THR A O 1
ATOM 713 N N . LEU A 1 95 ? 9.254 -9.927 -18.772 1.00 77.69 95 LEU A N 1
ATOM 714 C CA . LEU A 1 95 ? 7.792 -10.046 -18.944 1.00 77.69 95 LEU A CA 1
ATOM 715 C C . LEU A 1 95 ? 7.307 -11.440 -19.379 1.00 77.69 95 LEU A C 1
ATOM 717 O O . LEU A 1 95 ? 6.175 -11.826 -19.079 1.00 77.69 95 LEU A O 1
ATOM 721 N N . LYS A 1 96 ? 8.150 -12.202 -20.082 1.00 78.00 96 LYS A N 1
ATOM 722 C CA . LYS A 1 96 ? 7.838 -13.573 -20.501 1.00 78.00 96 LYS A CA 1
ATOM 723 C C . LYS A 1 96 ? 8.094 -14.611 -19.414 1.00 78.00 96 LYS A C 1
ATOM 725 O O . LYS A 1 96 ? 7.450 -15.657 -19.454 1.00 78.00 96 LYS A O 1
ATOM 730 N N . TYR A 1 97 ? 9.018 -14.350 -18.489 1.00 76.06 97 TYR A N 1
ATOM 731 C CA . TYR A 1 97 ? 9.547 -15.378 -17.586 1.00 76.06 97 TYR A CA 1
ATOM 732 C C . TYR A 1 97 ? 9.450 -15.052 -16.085 1.00 76.06 97 TYR A C 1
ATOM 734 O O . TYR A 1 97 ? 9.425 -15.985 -15.289 1.00 76.06 97 TYR A O 1
ATOM 742 N N . SER A 1 98 ? 9.378 -13.782 -15.674 1.00 83.06 98 SER A N 1
ATOM 743 C CA . SER A 1 98 ? 9.339 -13.352 -14.267 1.00 83.06 98 SER A CA 1
ATOM 744 C C . SER A 1 98 ? 8.637 -11.996 -14.083 1.00 83.06 98 SER A C 1
ATOM 746 O O . SER A 1 98 ? 9.115 -10.956 -14.530 1.00 83.06 98 SER A O 1
ATOM 748 N N . ILE A 1 99 ? 7.499 -11.989 -13.385 1.00 76.81 99 ILE A N 1
ATOM 749 C CA . ILE A 1 99 ? 6.728 -10.766 -13.088 1.00 76.81 99 ILE A CA 1
ATOM 750 C C . ILE A 1 99 ? 7.324 -9.994 -11.901 1.00 76.81 99 ILE A C 1
ATOM 752 O O . ILE A 1 99 ? 7.231 -8.771 -11.852 1.00 76.81 99 ILE A O 1
ATOM 756 N N . ASP A 1 100 ? 7.980 -10.673 -10.964 1.00 72.81 100 ASP A N 1
ATOM 757 C CA . ASP A 1 100 ? 8.568 -10.003 -9.802 1.00 72.81 100 ASP A CA 1
ATOM 758 C C . ASP A 1 100 ? 9.791 -9.176 -10.210 1.00 72.81 100 ASP A C 1
ATOM 760 O O . ASP A 1 100 ? 9.914 -8.012 -9.836 1.00 72.81 100 ASP A O 1
ATOM 764 N N . GLU A 1 101 ? 10.656 -9.722 -11.072 1.00 76.69 101 GLU A N 1
ATOM 765 C CA . GLU A 1 101 ? 11.800 -8.983 -11.624 1.00 76.69 101 GLU A CA 1
ATOM 766 C C . GLU A 1 101 ? 11.365 -7.765 -12.452 1.00 76.69 101 GLU A C 1
ATOM 768 O O . GLU A 1 101 ? 12.085 -6.765 -12.507 1.00 76.69 101 GLU A O 1
ATOM 773 N N . LEU A 1 102 ? 10.181 -7.820 -13.075 1.00 75.50 102 LEU A N 1
ATOM 774 C CA . LEU A 1 102 ? 9.613 -6.694 -13.816 1.00 75.50 102 LEU A CA 1
ATOM 775 C C . LEU A 1 102 ? 9.390 -5.492 -12.897 1.00 75.50 102 LEU A C 1
ATOM 777 O O . LEU A 1 102 ? 9.730 -4.363 -13.263 1.00 75.50 102 LEU A O 1
ATOM 781 N N . ALA A 1 103 ? 8.810 -5.732 -11.719 1.00 76.75 103 ALA A N 1
ATOM 782 C CA . ALA A 1 103 ? 8.439 -4.676 -10.785 1.00 76.75 103 ALA A CA 1
ATOM 783 C C . ALA A 1 103 ? 9.653 -3.850 -10.332 1.00 76.75 103 ALA A C 1
ATOM 785 O O . ALA A 1 103 ? 9.539 -2.639 -10.137 1.00 76.75 103 ALA A O 1
ATOM 786 N N . TYR A 1 104 ? 10.828 -4.485 -10.250 1.00 80.25 104 TYR A N 1
ATOM 787 C CA . TYR A 1 104 ? 12.095 -3.826 -9.926 1.00 80.25 104 TYR A CA 1
ATOM 788 C C . TYR A 1 104 ? 12.663 -2.973 -11.070 1.00 80.25 104 TYR A C 1
ATOM 790 O O . TYR A 1 104 ? 13.400 -2.026 -10.802 1.00 80.25 104 TYR A O 1
ATOM 798 N N . GLN A 1 105 ? 12.359 -3.292 -12.334 1.00 79.38 105 GLN A N 1
ATOM 799 C CA . GLN A 1 105 ? 12.918 -2.585 -13.496 1.00 79.38 105 GLN A CA 1
ATOM 800 C C . GLN A 1 105 ? 12.102 -1.359 -13.909 1.00 79.38 105 GLN A C 1
ATOM 802 O O . GLN A 1 105 ? 12.660 -0.378 -14.400 1.00 79.38 105 GLN A O 1
ATOM 807 N N . ILE A 1 106 ? 10.781 -1.404 -13.738 1.00 84.06 106 ILE A N 1
ATOM 808 C CA . ILE A 1 106 ? 9.920 -0.269 -14.067 1.00 84.06 106 ILE A CA 1
ATOM 809 C C . ILE A 1 106 ? 10.058 0.775 -12.965 1.00 84.06 106 ILE A C 1
ATOM 811 O O . ILE A 1 106 ? 9.795 0.480 -11.803 1.00 84.06 106 ILE A O 1
ATOM 815 N N . LYS A 1 107 ? 10.402 2.016 -13.322 1.00 85.94 107 LYS A N 1
ATOM 816 C CA . LYS A 1 107 ? 10.441 3.132 -12.372 1.00 85.94 107 LYS A CA 1
ATOM 817 C C . LYS A 1 107 ? 9.047 3.672 -12.091 1.00 85.94 107 LYS A C 1
ATOM 819 O O . LYS A 1 107 ? 8.717 3.914 -10.936 1.00 85.94 107 LYS A O 1
ATOM 824 N N . ARG A 1 108 ? 8.234 3.862 -13.128 1.00 88.81 108 ARG A N 1
ATOM 825 C CA . ARG A 1 108 ? 6.814 4.225 -13.017 1.00 88.81 108 ARG A CA 1
ATOM 826 C C . ARG A 1 108 ? 6.060 3.797 -14.266 1.00 88.81 108 ARG A C 1
ATOM 828 O O . ARG A 1 108 ? 6.645 3.647 -15.336 1.00 88.81 108 ARG A O 1
ATOM 835 N N . VAL A 1 109 ? 4.751 3.656 -14.138 1.00 89.50 109 VAL A N 1
ATOM 836 C CA . VAL A 1 109 ? 3.859 3.553 -15.294 1.00 89.50 109 VAL A CA 1
ATOM 837 C C . VAL A 1 109 ? 3.504 4.982 -15.719 1.00 89.50 109 VAL A C 1
ATOM 839 O O . VAL A 1 109 ? 3.344 5.858 -14.872 1.00 89.50 109 VAL A O 1
ATOM 842 N N . VAL A 1 110 ? 3.465 5.239 -17.023 1.00 86.88 110 VAL A N 1
ATOM 843 C CA . VAL A 1 110 ? 3.193 6.553 -17.634 1.00 86.88 110 VAL A CA 1
ATOM 844 C C . VAL A 1 110 ? 1.754 6.632 -18.136 1.00 86.88 110 VAL A C 1
ATOM 846 O O . VAL A 1 110 ? 1.115 7.673 -18.003 1.00 86.88 110 VAL A O 1
ATOM 849 N N . SER A 1 111 ? 1.227 5.531 -18.671 1.00 87.44 111 SER A N 1
ATOM 850 C CA . SER A 1 111 ? -0.181 5.410 -19.038 1.00 87.44 111 SER A CA 1
ATOM 851 C C . SER A 1 111 ? -0.632 3.952 -19.035 1.00 87.44 111 SER A C 1
ATOM 853 O O . SER A 1 111 ? 0.152 3.034 -19.285 1.00 87.44 111 SER A O 1
ATOM 855 N N . ILE A 1 112 ? -1.924 3.759 -18.777 1.00 84.06 112 ILE A N 1
ATOM 856 C CA . ILE A 1 112 ? -2.628 2.487 -18.934 1.00 84.06 112 ILE A CA 1
ATOM 857 C C . ILE A 1 112 ? -3.751 2.757 -19.941 1.00 84.06 112 ILE A C 1
ATOM 859 O O . ILE A 1 112 ? -4.791 3.304 -19.579 1.00 84.06 112 ILE A O 1
ATOM 863 N N . GLY A 1 113 ? -3.490 2.484 -21.218 1.00 80.00 113 GLY A N 1
ATOM 864 C CA . GLY A 1 113 ? -4.461 2.580 -22.313 1.00 80.00 113 GLY A CA 1
ATOM 865 C C . GLY A 1 113 ? -4.484 1.276 -23.108 1.00 80.00 113 GLY A C 1
ATOM 866 O O . GLY A 1 113 ? -4.246 0.214 -22.539 1.00 80.00 113 GLY A O 1
ATOM 867 N N . ASP A 1 114 ? -4.705 1.354 -24.422 1.00 75.62 114 ASP A N 1
ATOM 868 C CA . ASP A 1 114 ? -4.603 0.181 -25.310 1.00 75.62 114 ASP A CA 1
ATOM 869 C C . ASP A 1 114 ? -3.191 -0.439 -25.292 1.00 75.62 114 ASP A C 1
ATOM 871 O O . ASP A 1 114 ? -3.023 -1.648 -25.450 1.00 75.62 114 ASP A O 1
ATOM 875 N N . GLU A 1 115 ? -2.175 0.393 -25.050 1.00 81.19 115 GLU A N 1
ATOM 876 C CA . GLU A 1 115 ? -0.808 -0.018 -24.743 1.00 81.19 115 GLU A CA 1
ATOM 877 C C . GLU A 1 115 ? -0.412 0.552 -23.373 1.00 81.19 115 GLU A C 1
ATOM 879 O O . GLU A 1 115 ? -0.643 1.731 -23.079 1.00 81.19 115 GLU A O 1
ATOM 884 N N . THR A 1 116 ? 0.195 -0.279 -22.524 1.00 85.75 116 THR A N 1
ATOM 885 C CA . THR A 1 116 ? 0.749 0.172 -21.241 1.00 85.75 116 THR A CA 1
ATOM 886 C C . THR A 1 116 ? 2.098 0.822 -21.499 1.00 85.75 116 THR A C 1
ATOM 888 O O . THR A 1 116 ? 3.012 0.151 -21.973 1.00 85.75 116 THR A O 1
ATOM 891 N N . VAL A 1 117 ? 2.275 2.092 -21.142 1.00 84.69 117 VAL A N 1
ATOM 892 C CA . VAL A 1 117 ? 3.568 2.776 -21.289 1.00 84.69 117 VAL A CA 1
ATOM 893 C C . VAL A 1 117 ? 4.272 2.842 -19.942 1.00 84.69 117 VAL A C 1
ATOM 895 O O . VAL A 1 117 ? 3.689 3.290 -18.957 1.00 84.69 117 VAL A O 1
ATOM 898 N N . VAL A 1 118 ? 5.532 2.415 -19.892 1.00 83.12 118 VAL A N 1
ATOM 899 C CA . VAL A 1 118 ? 6.358 2.387 -18.676 1.00 83.12 118 VAL A CA 1
ATOM 900 C C . VAL A 1 118 ? 7.623 3.215 -18.848 1.00 83.12 118 VAL A C 1
ATOM 902 O O . VAL A 1 118 ? 8.162 3.293 -19.945 1.00 83.12 118 VAL A O 1
ATOM 905 N N . ASP A 1 119 ? 8.098 3.825 -17.768 1.00 82.94 119 ASP A N 1
ATOM 906 C CA . ASP A 1 119 ? 9.344 4.593 -17.684 1.00 82.94 119 ASP A CA 1
ATOM 907 C C . ASP A 1 119 ? 10.379 3.786 -16.891 1.00 82.94 119 ASP A C 1
ATOM 909 O O . ASP A 1 119 ? 10.069 3.250 -15.822 1.00 82.94 119 ASP A O 1
ATOM 913 N N . LEU A 1 120 ? 11.602 3.694 -17.418 1.00 78.00 120 LEU A N 1
ATOM 914 C CA . LEU A 1 120 ? 12.703 2.911 -16.845 1.00 78.00 120 LEU A CA 1
ATOM 915 C C . LEU A 1 120 ? 13.683 3.756 -16.005 1.00 78.00 120 LEU A C 1
ATOM 917 O O . LEU A 1 120 ? 14.661 3.230 -15.481 1.00 78.00 120 LEU A O 1
ATOM 921 N N . GLY A 1 121 ? 13.439 5.063 -15.848 1.00 71.12 121 GLY A N 1
ATOM 922 C CA . GLY A 1 121 ? 14.204 5.951 -14.961 1.00 71.12 121 GLY A CA 1
ATOM 923 C C . GLY A 1 121 ? 15.415 6.646 -15.594 1.00 71.12 121 GLY A C 1
ATOM 924 O O . GLY A 1 121 ? 16.068 7.448 -14.933 1.00 71.12 121 GLY A O 1
ATOM 925 N N . ASN A 1 122 ? 15.701 6.395 -16.871 1.00 69.06 122 ASN A N 1
ATOM 926 C CA . ASN A 1 122 ? 16.776 7.032 -17.648 1.00 69.06 122 ASN A CA 1
ATOM 927 C C . ASN A 1 122 ? 16.243 7.910 -18.800 1.00 69.06 122 ASN A C 1
ATOM 929 O O . ASN A 1 122 ? 16.949 8.152 -19.777 1.00 69.06 122 ASN A O 1
ATOM 933 N N . GLY A 1 123 ? 14.988 8.359 -18.700 1.00 67.19 123 GLY A N 1
ATOM 934 C CA . GLY A 1 123 ? 14.300 9.114 -19.754 1.00 67.19 123 GLY A CA 1
ATOM 935 C C . GLY A 1 123 ? 13.745 8.243 -20.885 1.00 67.19 123 GLY A C 1
ATOM 936 O O . GLY A 1 123 ? 13.183 8.772 -21.841 1.00 67.19 123 GLY A O 1
ATOM 937 N N . ILE A 1 124 ? 13.879 6.918 -20.781 1.00 68.62 124 ILE A N 1
ATOM 938 C CA . ILE A 1 124 ? 13.349 5.967 -21.755 1.00 68.62 124 ILE A CA 1
ATOM 939 C C . ILE A 1 124 ? 11.968 5.506 -21.317 1.00 68.62 124 ILE A C 1
ATOM 941 O O . ILE A 1 124 ? 11.776 5.058 -20.184 1.00 68.62 124 ILE A O 1
ATOM 945 N N . THR A 1 125 ? 11.032 5.547 -22.263 1.00 74.44 125 THR A N 1
ATOM 946 C CA . THR A 1 125 ? 9.720 4.922 -22.120 1.00 74.44 125 THR A CA 1
ATOM 947 C C . THR A 1 125 ? 9.568 3.745 -23.076 1.00 74.44 125 THR A C 1
ATOM 949 O O . THR A 1 125 ? 10.161 3.721 -24.157 1.00 74.44 125 THR A O 1
ATOM 952 N N . TYR A 1 126 ? 8.790 2.748 -22.665 1.00 75.19 126 TYR A N 1
ATOM 953 C CA . TYR A 1 126 ? 8.501 1.553 -23.448 1.00 75.19 126 TYR A CA 1
ATOM 954 C C . TYR A 1 126 ? 7.001 1.262 -23.428 1.00 75.19 126 TYR A C 1
ATOM 956 O O . TYR A 1 126 ? 6.390 1.242 -22.360 1.00 75.19 126 TYR A O 1
ATOM 964 N N . ALA A 1 127 ? 6.420 1.027 -24.604 1.00 82.25 127 ALA A N 1
ATOM 965 C CA . ALA A 1 127 ? 5.044 0.569 -24.744 1.00 82.25 127 ALA A CA 1
ATOM 966 C C . ALA A 1 127 ? 5.014 -0.964 -24.714 1.00 82.25 127 ALA A C 1
ATOM 968 O O . ALA A 1 127 ? 5.568 -1.623 -25.592 1.00 82.25 127 ALA A O 1
ATOM 969 N N . ILE A 1 128 ? 4.379 -1.525 -23.689 1.00 77.38 128 ILE A N 1
ATOM 970 C CA . ILE A 1 128 ? 4.181 -2.960 -23.517 1.00 77.38 128 ILE A CA 1
ATOM 971 C C . ILE A 1 128 ? 2.868 -3.346 -24.191 1.00 77.38 128 ILE A C 1
ATOM 973 O O . ILE A 1 128 ? 1.793 -2.887 -23.791 1.00 77.38 128 ILE A O 1
ATOM 977 N N . ARG A 1 129 ? 2.946 -4.249 -25.172 1.00 82.62 129 ARG A N 1
ATOM 978 C CA . ARG A 1 129 ? 1.766 -4.894 -25.752 1.00 82.62 129 ARG A CA 1
ATOM 979 C C . ARG A 1 129 ? 1.511 -6.196 -25.029 1.00 82.62 129 ARG A C 1
ATOM 981 O O . ARG A 1 129 ? 2.199 -7.184 -25.267 1.00 82.62 129 ARG A O 1
ATOM 988 N N . GLU A 1 130 ? 0.501 -6.214 -24.168 1.00 84.19 130 GLU A N 1
ATOM 989 C CA . GLU A 1 130 ? 0.214 -7.376 -23.320 1.00 84.19 130 GLU A CA 1
ATOM 990 C C . GLU A 1 130 ? 0.047 -8.679 -24.129 1.00 84.19 130 GLU A C 1
ATOM 992 O O . GLU A 1 130 ? 0.509 -9.743 -23.717 1.00 84.19 130 GLU A O 1
ATOM 997 N N . ALA A 1 131 ? -0.563 -8.594 -25.316 1.00 83.06 131 ALA A N 1
ATOM 998 C CA . ALA A 1 131 ? -0.765 -9.744 -26.189 1.00 83.06 131 ALA A CA 1
ATOM 999 C C . ALA A 1 131 ? 0.548 -10.356 -26.718 1.00 83.06 131 ALA A C 1
ATOM 1001 O O . ALA A 1 131 ? 0.638 -11.580 -26.838 1.00 83.06 131 ALA A O 1
ATOM 1002 N N . ASP A 1 132 ? 1.551 -9.518 -26.992 1.00 80.69 132 ASP A N 1
ATOM 1003 C CA . ASP A 1 132 ? 2.780 -9.886 -27.707 1.00 80.69 132 ASP A CA 1
ATOM 1004 C C . ASP A 1 132 ? 3.985 -10.090 -26.770 1.00 80.69 132 ASP A C 1
ATOM 1006 O O . ASP A 1 132 ? 4.898 -10.875 -27.061 1.00 80.69 132 ASP A O 1
ATOM 1010 N N . ASP A 1 133 ? 4.009 -9.354 -25.658 1.00 77.44 133 ASP A N 1
ATOM 1011 C CA . ASP A 1 133 ? 5.163 -9.247 -24.765 1.00 77.44 133 ASP A CA 1
ATOM 1012 C C . ASP A 1 133 ? 5.000 -10.035 -23.468 1.00 77.44 133 ASP A C 1
ATOM 1014 O O . ASP A 1 133 ? 6.003 -10.431 -22.876 1.00 77.44 133 ASP A O 1
ATOM 1018 N N . VAL A 1 134 ? 3.762 -10.308 -23.049 1.00 80.62 134 VAL A N 1
ATOM 1019 C CA . VAL A 1 134 ? 3.460 -11.018 -21.803 1.00 80.62 134 VAL A CA 1
ATOM 1020 C C . VAL A 1 134 ? 2.913 -12.401 -22.128 1.00 80.62 134 VAL A C 1
ATOM 1022 O O . VAL A 1 134 ? 1.965 -12.551 -22.905 1.00 80.62 134 VAL A O 1
ATOM 1025 N N . ALA A 1 135 ? 3.503 -13.432 -21.521 1.00 83.69 135 ALA A N 1
ATOM 1026 C CA . ALA A 1 135 ? 2.990 -14.792 -21.647 1.00 83.69 135 ALA A CA 1
ATOM 1027 C C . ALA A 1 135 ? 1.532 -14.846 -21.163 1.00 83.69 135 ALA A C 1
ATOM 1029 O O . ALA A 1 135 ? 1.202 -14.259 -20.137 1.00 83.69 135 ALA A O 1
ATOM 1030 N N . GLU A 1 136 ? 0.653 -15.564 -21.866 1.00 87.06 136 GLU A N 1
ATOM 1031 C CA . GLU A 1 136 ? -0.788 -15.562 -21.569 1.00 87.06 136 GLU A CA 1
ATOM 1032 C C . GLU A 1 136 ? -1.101 -15.904 -20.104 1.00 87.06 136 GLU A C 1
ATOM 1034 O O . GLU A 1 136 ? -1.883 -15.208 -19.459 1.00 87.06 136 GLU A O 1
ATOM 1039 N N . ALA A 1 137 ? -0.406 -16.900 -19.548 1.00 86.38 137 ALA A N 1
ATOM 1040 C CA . ALA A 1 137 ? -0.533 -17.301 -18.147 1.00 86.38 137 ALA A CA 1
ATOM 1041 C C . ALA A 1 137 ? -0.082 -16.217 -17.142 1.00 86.38 137 ALA A C 1
ATOM 1043 O O . ALA A 1 137 ? -0.553 -16.197 -16.009 1.00 86.38 137 ALA A O 1
ATOM 1044 N N . ALA A 1 138 ? 0.808 -15.308 -17.548 1.00 84.50 138 ALA A N 1
ATOM 1045 C CA . ALA A 1 138 ? 1.354 -14.230 -16.724 1.00 84.50 138 ALA A CA 1
ATOM 1046 C C . ALA A 1 138 ? 0.500 -12.948 -16.756 1.00 84.50 138 ALA A C 1
ATOM 1048 O O . ALA A 1 138 ? 0.644 -12.085 -15.891 1.00 84.50 138 ALA A O 1
ATOM 1049 N N . ARG A 1 139 ? -0.414 -12.815 -17.726 1.00 87.75 139 ARG A N 1
ATOM 1050 C CA . ARG A 1 139 ? -1.215 -11.600 -17.960 1.00 87.75 139 ARG A CA 1
ATOM 1051 C C . ARG A 1 139 ? -1.996 -11.090 -16.738 1.00 87.75 139 ARG A C 1
ATOM 1053 O O . ARG A 1 139 ? -1.956 -9.884 -16.493 1.00 87.75 139 ARG A O 1
ATOM 1060 N N . PRO A 1 140 ? -2.688 -11.935 -15.942 1.00 89.19 140 PRO A N 1
ATOM 1061 C CA . PRO A 1 140 ? -3.414 -11.452 -14.766 1.00 89.19 140 PRO A CA 1
ATOM 1062 C C . PRO A 1 140 ? -2.492 -10.824 -13.716 1.00 89.19 140 PRO A C 1
ATOM 1064 O O . PRO A 1 140 ? -2.751 -9.714 -13.259 1.00 89.19 140 PRO A O 1
ATOM 1067 N N . ALA A 1 141 ? -1.389 -11.499 -13.392 1.00 86.31 141 ALA A N 1
ATOM 1068 C CA . ALA A 1 141 ? -0.418 -11.010 -12.419 1.00 86.31 141 ALA A CA 1
ATOM 1069 C C . ALA A 1 141 ? 0.355 -9.786 -12.945 1.00 86.31 141 ALA A C 1
ATOM 1071 O O . ALA A 1 141 ? 0.603 -8.848 -12.192 1.00 86.31 141 ALA A O 1
ATOM 1072 N N . TYR A 1 142 ? 0.645 -9.727 -14.250 1.00 87.50 142 TYR A N 1
ATOM 1073 C CA . TYR A 1 142 ? 1.195 -8.532 -14.893 1.00 87.50 142 TYR A CA 1
ATOM 1074 C C . TYR A 1 142 ? 0.282 -7.319 -14.688 1.00 87.50 142 TYR A C 1
ATOM 1076 O O . TYR A 1 142 ? 0.755 -6.261 -14.277 1.00 87.50 142 TYR A O 1
ATOM 1084 N N . ARG A 1 143 ? -1.029 -7.467 -14.920 1.00 89.00 143 ARG A N 1
ATOM 1085 C CA . ARG A 1 143 ? -1.990 -6.378 -14.703 1.00 89.00 143 ARG A CA 1
ATOM 1086 C C . ARG A 1 143 ? -2.018 -5.918 -13.252 1.00 89.00 143 ARG A C 1
ATOM 1088 O O . ARG A 1 143 ? -2.023 -4.713 -13.023 1.00 89.00 143 ARG A O 1
ATOM 1095 N N . GLU A 1 144 ? -2.003 -6.846 -12.295 1.00 87.44 144 GLU A N 1
ATOM 1096 C CA . GLU A 1 144 ? -1.950 -6.507 -10.866 1.00 87.44 144 GLU A CA 1
ATOM 1097 C C . GLU A 1 144 ? -0.690 -5.687 -10.544 1.00 87.44 144 GLU A C 1
ATOM 1099 O O . GLU A 1 144 ? -0.795 -4.616 -9.945 1.00 87.44 144 GLU A O 1
ATOM 1104 N N . VAL A 1 145 ? 0.485 -6.116 -11.023 1.00 88.19 145 VAL A N 1
ATOM 1105 C CA . VAL A 1 145 ? 1.750 -5.395 -10.810 1.00 88.19 145 VAL A CA 1
ATOM 1106 C C . VAL A 1 145 ? 1.751 -4.023 -11.477 1.00 88.19 145 VAL A C 1
ATOM 1108 O O . VAL A 1 145 ? 2.089 -3.039 -10.826 1.00 88.19 145 VAL A O 1
ATOM 1111 N N . ILE A 1 146 ? 1.344 -3.911 -12.744 1.00 90.00 146 ILE A N 1
ATOM 1112 C CA . ILE A 1 146 ? 1.293 -2.624 -13.455 1.00 90.00 146 ILE A CA 1
ATOM 1113 C C . ILE A 1 146 ? 0.335 -1.652 -12.776 1.00 90.00 146 ILE A C 1
ATOM 1115 O O . ILE A 1 146 ? 0.676 -0.483 -12.595 1.00 90.00 146 ILE A O 1
ATOM 1119 N N . GLN A 1 147 ? -0.843 -2.121 -12.363 1.00 91.19 147 GLN A N 1
ATOM 1120 C CA . GLN A 1 147 ? -1.785 -1.296 -11.613 1.00 91.19 147 GLN A CA 1
ATOM 1121 C C . GLN A 1 147 ? -1.193 -0.862 -10.271 1.00 91.19 147 GLN A C 1
ATOM 1123 O O . GLN A 1 147 ? -1.344 0.299 -9.899 1.00 91.19 147 GLN A O 1
ATOM 1128 N N . GLY A 1 148 ? -0.471 -1.749 -9.580 1.00 91.19 148 GLY A N 1
ATOM 1129 C CA . GLY A 1 148 ? 0.286 -1.409 -8.379 1.00 91.19 148 GLY A CA 1
ATOM 1130 C C . GLY A 1 148 ? 1.313 -0.308 -8.646 1.00 91.19 148 GLY A C 1
ATOM 1131 O O . GLY A 1 148 ? 1.286 0.735 -8.003 1.00 91.19 148 GLY A O 1
ATOM 1132 N N . ILE A 1 149 ? 2.185 -0.468 -9.638 1.00 91.31 149 ILE A N 1
ATOM 1133 C CA . ILE A 1 149 ? 3.208 0.543 -9.951 1.00 91.31 149 ILE A CA 1
ATOM 1134 C C . ILE A 1 149 ? 2.569 1.877 -10.319 1.00 91.31 149 ILE A C 1
ATOM 1136 O O . ILE A 1 149 ? 2.989 2.909 -9.805 1.00 91.31 149 ILE A O 1
ATOM 1140 N N . TRP A 1 150 ? 1.537 1.872 -11.162 1.00 91.75 150 TRP A N 1
ATOM 1141 C CA . TRP A 1 150 ? 0.785 3.081 -11.493 1.00 91.75 150 TRP A CA 1
ATOM 1142 C C . TRP A 1 150 ? 0.198 3.753 -10.257 1.00 91.75 150 TRP A C 1
ATOM 1144 O O . TRP A 1 150 ? 0.146 4.980 -10.174 1.00 91.75 150 TRP A O 1
ATOM 1154 N N . LYS A 1 151 ? -0.251 2.945 -9.293 1.00 91.25 151 LYS A N 1
ATOM 1155 C CA . LYS A 1 151 ? -0.933 3.458 -8.122 1.00 91.25 151 LYS A CA 1
ATOM 1156 C C . LYS A 1 151 ? 0.002 4.001 -7.046 1.00 91.25 151 LYS A C 1
ATOM 1158 O O . LYS A 1 151 ? -0.378 4.956 -6.376 1.00 91.25 151 LYS A O 1
ATOM 1163 N N . TYR A 1 152 ? 1.171 3.396 -6.873 1.00 91.00 152 TYR A N 1
ATOM 1164 C CA . TYR A 1 152 ? 2.084 3.702 -5.771 1.00 91.00 152 TYR A CA 1
ATOM 1165 C C . TYR A 1 152 ? 3.311 4.510 -6.213 1.00 91.00 152 TYR A C 1
ATOM 1167 O O . TYR A 1 152 ? 3.824 5.319 -5.444 1.00 91.00 152 TYR A O 1
ATOM 1175 N N . SER A 1 153 ? 3.796 4.335 -7.446 1.00 88.38 153 SER A N 1
ATOM 1176 C CA . SER A 1 153 ? 5.038 4.981 -7.872 1.00 88.38 153 SER A CA 1
ATOM 1177 C C . SER A 1 153 ? 4.878 6.488 -8.055 1.00 88.38 153 SER A C 1
ATOM 1179 O O . SER A 1 153 ? 4.000 6.962 -8.777 1.00 88.38 153 SER A O 1
ATOM 1181 N N . GLY A 1 154 ? 5.774 7.245 -7.416 1.00 84.25 154 GLY A N 1
ATOM 1182 C CA . GLY A 1 154 ? 5.799 8.705 -7.484 1.00 84.25 154 GLY A CA 1
ATOM 1183 C C . GLY A 1 154 ? 4.624 9.384 -6.780 1.00 84.25 154 GLY A C 1
ATOM 1184 O O . GLY A 1 154 ? 4.433 10.578 -6.992 1.00 84.25 154 GLY A O 1
ATOM 1185 N N . LYS A 1 155 ? 3.850 8.636 -5.984 1.00 89.94 155 LYS A N 1
ATOM 1186 C CA . LYS A 1 155 ? 2.772 9.164 -5.151 1.00 89.94 155 LYS A CA 1
ATOM 1187 C C . LYS A 1 155 ? 3.276 9.544 -3.771 1.00 89.94 155 LYS A C 1
ATOM 1189 O O . LYS A 1 155 ? 4.150 8.875 -3.220 1.00 89.94 155 LYS A O 1
ATOM 1194 N N . THR A 1 156 ? 2.728 10.622 -3.234 1.00 93.50 156 THR A N 1
ATOM 1195 C CA . THR A 1 156 ? 2.956 11.033 -1.849 1.00 93.50 156 THR A CA 1
ATOM 1196 C C . THR A 1 156 ? 2.118 10.180 -0.886 1.00 93.50 156 THR A C 1
ATOM 1198 O O . THR A 1 156 ? 1.223 9.436 -1.299 1.00 93.50 156 THR A O 1
ATOM 1201 N N . ALA A 1 157 ? 2.444 10.223 0.409 1.00 94.31 157 ALA A N 1
ATOM 1202 C CA . ALA A 1 157 ? 1.764 9.409 1.418 1.00 94.31 157 ALA A CA 1
ATOM 1203 C C . ALA A 1 157 ? 0.275 9.769 1.551 1.00 94.31 157 ALA A C 1
ATOM 1205 O O . ALA A 1 157 ? -0.555 8.862 1.612 1.00 94.31 157 ALA A O 1
ATOM 1206 N N . ASP A 1 158 ? -0.058 11.060 1.500 1.00 95.69 158 ASP A N 1
ATOM 1207 C CA . ASP A 1 158 ? -1.424 11.592 1.483 1.00 95.69 158 ASP A CA 1
ATOM 1208 C C . ASP A 1 158 ? -2.200 11.119 0.245 1.00 95.69 158 ASP A C 1
ATOM 1210 O O . ASP A 1 158 ? -3.293 10.577 0.380 1.00 95.69 158 ASP A O 1
ATOM 1214 N N . GLU A 1 159 ? -1.610 11.171 -0.959 1.00 95.94 159 GLU A N 1
ATOM 1215 C CA . GLU A 1 159 ? -2.252 10.657 -2.183 1.00 95.94 159 GLU A CA 1
ATOM 1216 C C . GLU A 1 159 ? -2.581 9.152 -2.092 1.00 95.94 159 GLU A C 1
ATOM 1218 O O . GLU A 1 159 ? -3.579 8.672 -2.655 1.00 95.94 159 GLU A O 1
ATOM 1223 N N . ILE A 1 160 ? -1.723 8.373 -1.423 1.00 95.69 160 ILE A N 1
ATOM 1224 C CA . ILE A 1 160 ? -1.955 6.944 -1.192 1.00 95.69 160 ILE A CA 1
ATOM 1225 C C . ILE A 1 160 ? -3.017 6.759 -0.100 1.00 95.69 160 ILE A C 1
ATOM 1227 O O . ILE A 1 160 ? -3.931 5.954 -0.291 1.00 95.69 160 ILE A O 1
ATOM 1231 N N . ALA A 1 161 ? -2.949 7.498 1.008 1.00 96.94 161 ALA A N 1
ATOM 1232 C CA . ALA A 1 161 ? -3.921 7.432 2.096 1.00 96.94 161 ALA A CA 1
ATOM 1233 C C . ALA A 1 161 ? -5.334 7.817 1.624 1.00 96.94 161 ALA A C 1
ATOM 1235 O O . ALA A 1 161 ? -6.280 7.074 1.880 1.00 96.94 161 ALA A O 1
ATOM 1236 N N . ASP A 1 162 ? -5.479 8.881 0.835 1.00 97.19 162 ASP A N 1
ATOM 1237 C CA . ASP A 1 162 ? -6.743 9.297 0.214 1.00 97.19 162 ASP A CA 1
ATOM 1238 C C . ASP A 1 162 ? -7.335 8.208 -0.678 1.00 97.19 162 ASP A C 1
ATOM 1240 O O . ASP A 1 162 ? -8.548 7.971 -0.704 1.00 97.19 162 ASP A O 1
ATOM 1244 N N . PHE A 1 163 ? -6.479 7.477 -1.392 1.00 95.94 163 PHE A N 1
ATOM 1245 C CA . PHE A 1 163 ? -6.938 6.315 -2.130 1.00 95.94 163 PHE A CA 1
ATOM 1246 C C . PHE A 1 163 ? -7.447 5.209 -1.227 1.00 95.94 163 PHE A C 1
ATOM 1248 O O . PHE A 1 163 ? -8.528 4.687 -1.502 1.00 95.94 163 PHE A O 1
ATOM 1255 N N . TYR A 1 164 ? -6.705 4.850 -0.179 1.00 97.56 164 TYR A N 1
ATOM 1256 C CA . TYR A 1 164 ? -7.202 3.888 0.798 1.00 97.56 164 TYR A CA 1
ATOM 1257 C C . TYR A 1 164 ? -8.557 4.345 1.324 1.00 97.56 164 TYR A C 1
ATOM 1259 O O . TYR A 1 164 ? -9.514 3.585 1.217 1.00 97.56 164 TYR A O 1
ATOM 1267 N N . LEU A 1 165 ? -8.677 5.594 1.781 1.00 97.94 165 LEU A N 1
ATOM 1268 C CA . LEU A 1 165 ? -9.925 6.164 2.277 1.00 97.94 165 LEU A CA 1
ATOM 1269 C C . LEU A 1 165 ? -11.064 6.014 1.260 1.00 97.94 165 LEU A C 1
ATOM 1271 O O . LEU A 1 165 ? -12.139 5.535 1.617 1.00 97.94 165 LEU A O 1
ATOM 1275 N N . SER A 1 166 ? -10.815 6.303 -0.023 1.00 97.81 166 SER A N 1
ATOM 1276 C CA . SER A 1 166 ? -11.808 6.139 -1.097 1.00 97.81 166 SER A CA 1
ATOM 1277 C C . SER A 1 166 ? -12.323 4.701 -1.267 1.00 97.81 166 SER A C 1
ATOM 1279 O O . SER A 1 166 ? -13.410 4.495 -1.808 1.00 97.81 166 SER A O 1
ATOM 1281 N N . LYS A 1 167 ? -11.550 3.700 -0.825 1.00 97.75 167 LYS A N 1
ATOM 1282 C CA . LYS A 1 167 ? -11.883 2.270 -0.909 1.00 97.75 167 LYS A CA 1
ATOM 1283 C C . LYS A 1 167 ? -12.459 1.718 0.386 1.00 97.75 167 LYS A C 1
ATOM 1285 O O . LYS A 1 167 ? -13.411 0.942 0.353 1.00 97.75 167 LYS A O 1
ATOM 1290 N N . VAL A 1 168 ? -11.892 2.117 1.522 1.00 97.88 168 VAL A N 1
ATOM 1291 C CA . VAL A 1 168 ? -12.131 1.461 2.811 1.00 97.88 168 VAL A CA 1
ATOM 1292 C C . VAL A 1 168 ? -13.054 2.240 3.742 1.00 97.88 168 VAL A C 1
ATOM 1294 O O . VAL A 1 168 ? -13.461 1.687 4.758 1.00 97.88 168 VAL A O 1
ATOM 1297 N N . ALA A 1 169 ? -13.436 3.483 3.414 1.00 97.44 169 ALA A N 1
ATOM 1298 C CA . ALA A 1 169 ? -14.212 4.330 4.329 1.00 97.44 169 ALA A CA 1
ATOM 1299 C C . ALA A 1 169 ? -15.531 3.698 4.807 1.00 97.44 169 ALA A C 1
ATOM 1301 O O . ALA A 1 169 ? -15.928 3.886 5.951 1.00 97.44 169 ALA A O 1
ATOM 1302 N N . SER A 1 170 ? -16.203 2.931 3.943 1.00 96.75 170 SER A N 1
ATOM 1303 C CA . SER A 1 170 ? -17.454 2.222 4.265 1.00 96.75 170 SER A CA 1
ATOM 1304 C C . SER A 1 170 ? -17.252 0.744 4.624 1.00 96.75 170 SER A C 1
ATOM 1306 O O . SER A 1 170 ? -18.220 0.019 4.843 1.00 96.75 170 SER A O 1
ATOM 1308 N N . LYS A 1 171 ? -16.002 0.273 4.677 1.00 97.88 171 LYS A N 1
ATOM 1309 C CA . LYS A 1 171 ? -15.629 -1.133 4.874 1.00 97.88 171 LYS A CA 1
ATOM 1310 C C . LYS A 1 171 ? -15.210 -1.370 6.321 1.00 97.88 171 LYS A C 1
ATOM 1312 O O . LYS A 1 171 ? -14.060 -1.694 6.606 1.00 97.88 171 LYS A O 1
ATOM 1317 N N . THR A 1 172 ? -16.152 -1.143 7.232 1.00 97.94 172 THR A N 1
ATOM 1318 C CA . THR A 1 172 ? -15.950 -1.223 8.689 1.00 97.94 172 THR A CA 1
ATOM 1319 C C . THR A 1 172 ? -16.264 -2.596 9.275 1.00 97.94 172 THR A C 1
ATOM 1321 O O . THR A 1 172 ? -16.036 -2.827 10.456 1.00 97.94 172 THR A O 1
ATOM 1324 N N . LYS A 1 173 ? -16.777 -3.526 8.471 1.00 96.88 173 LYS A N 1
ATOM 1325 C CA . LYS A 1 173 ? -17.069 -4.912 8.849 1.00 96.88 173 LYS A CA 1
ATOM 1326 C C . LYS A 1 173 ? -16.362 -5.856 7.892 1.00 96.88 173 LYS A C 1
ATOM 1328 O O . LYS A 1 173 ? -16.138 -5.474 6.747 1.00 96.88 173 LYS A O 1
ATOM 1333 N N . VAL A 1 174 ? -16.074 -7.066 8.364 1.00 93.88 174 VAL A N 1
ATOM 1334 C CA . VAL A 1 174 ? -15.639 -8.175 7.510 1.00 93.88 174 VAL A CA 1
ATOM 1335 C C . VAL A 1 174 ? -16.803 -8.540 6.581 1.00 93.88 174 VAL A C 1
ATOM 1337 O O . VAL A 1 174 ? -17.895 -8.858 7.060 1.00 93.88 174 VAL A O 1
ATOM 1340 N N . SER A 1 175 ? -16.617 -8.405 5.267 1.00 84.06 175 SER A N 1
ATOM 1341 C CA . SER A 1 175 ? -17.648 -8.646 4.246 1.00 84.06 175 SER A CA 1
ATOM 1342 C C . SER A 1 175 ? -17.644 -10.082 3.716 1.00 84.06 175 SER A C 1
ATOM 1344 O O . SER A 1 175 ? -18.654 -10.518 3.157 1.00 84.06 175 SER A O 1
ATOM 1346 N N . GLY A 1 176 ? -16.538 -10.817 3.879 1.00 74.75 176 GLY A N 1
ATOM 1347 C CA . GLY A 1 176 ? -16.366 -12.165 3.335 1.00 74.75 176 GLY A CA 1
ATOM 1348 C C . GLY A 1 176 ? -16.305 -13.288 4.373 1.00 74.75 176 GLY A C 1
ATOM 1349 O O . GLY A 1 176 ? -16.014 -13.088 5.549 1.00 74.75 176 GLY A O 1
ATOM 1350 N N . ASN A 1 177 ? -16.512 -14.523 3.907 1.00 82.19 177 ASN A N 1
ATOM 1351 C CA . ASN A 1 177 ? -16.213 -15.734 4.680 1.00 82.19 177 ASN A CA 1
ATOM 1352 C C . ASN A 1 177 ? -14.723 -16.078 4.539 1.00 82.19 177 ASN A C 1
ATOM 1354 O O . ASN A 1 177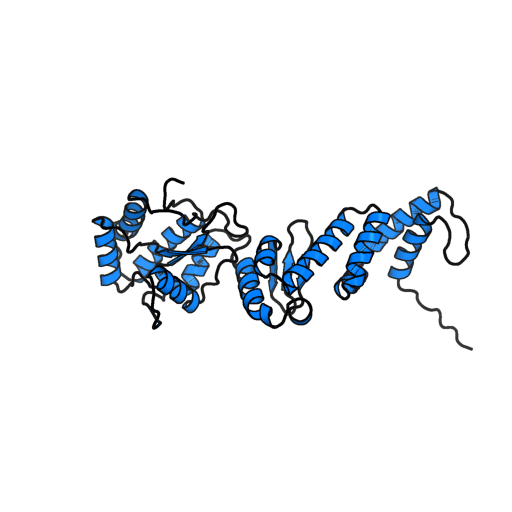 ? -14.359 -17.067 3.901 1.00 82.19 177 ASN A O 1
ATOM 1358 N N . PHE A 1 178 ? -13.861 -15.220 5.079 1.00 86.75 178 PHE A N 1
ATOM 1359 C CA . PHE A 1 178 ? -12.417 -15.434 5.082 1.00 86.75 178 PHE A CA 1
ATOM 1360 C C . PHE A 1 178 ? -11.996 -16.213 6.334 1.00 86.75 178 PHE A C 1
ATOM 1362 O O . PHE A 1 178 ? -12.508 -15.984 7.427 1.00 86.75 178 PHE A O 1
ATOM 1369 N N . SER A 1 179 ? -11.062 -17.149 6.178 1.00 84.19 179 SER A N 1
ATOM 1370 C CA . SER A 1 179 ? -10.538 -17.982 7.265 1.00 84.19 179 SER A CA 1
ATOM 1371 C C . SER A 1 179 ? -9.017 -17.944 7.266 1.00 84.19 179 SER A C 1
ATOM 1373 O O . SER A 1 179 ? -8.421 -17.967 6.191 1.00 84.19 179 SER A O 1
ATOM 1375 N N . GLY A 1 180 ? -8.402 -17.961 8.446 1.00 90.12 180 GLY A N 1
ATOM 1376 C CA . GLY A 1 180 ? -6.949 -17.947 8.593 1.00 90.12 180 GLY A CA 1
ATOM 1377 C C . GLY A 1 180 ? -6.513 -17.090 9.774 1.00 90.12 180 GLY A C 1
ATOM 1378 O O . GLY A 1 180 ? -7.300 -16.819 10.683 1.00 90.12 180 GLY A O 1
ATOM 1379 N N . LEU A 1 181 ? -5.256 -16.662 9.748 1.00 92.38 181 LEU A N 1
ATOM 1380 C CA . LEU A 1 181 ? -4.731 -15.667 10.674 1.00 92.38 181 LEU A CA 1
ATOM 1381 C C . LEU A 1 181 ? -5.424 -14.306 10.455 1.00 92.38 181 LEU A C 1
ATOM 1383 O O . LEU A 1 181 ? -5.813 -13.988 9.327 1.00 92.38 181 LEU A O 1
ATOM 1387 N N . PRO A 1 182 ? -5.512 -13.448 11.486 1.00 93.38 182 PRO A N 1
ATOM 1388 C CA . PRO A 1 182 ? -6.105 -12.111 11.367 1.00 93.38 182 PRO A CA 1
ATOM 1389 C C . PRO A 1 182 ? -5.539 -11.283 10.203 1.00 93.38 182 PRO A C 1
ATOM 1391 O O . PRO A 1 182 ? -6.273 -10.595 9.498 1.00 93.38 182 PRO A O 1
ATOM 1394 N N . SER A 1 183 ? -4.229 -11.369 9.951 1.00 92.62 183 SER A N 1
ATOM 1395 C CA . SER A 1 183 ? -3.568 -10.659 8.846 1.00 92.62 183 SER A CA 1
ATOM 1396 C C . SER A 1 183 ? -3.941 -11.207 7.462 1.00 92.62 183 SER A C 1
ATOM 1398 O O . SER A 1 183 ? -3.954 -10.451 6.489 1.00 92.62 183 SER A O 1
ATOM 1400 N N . GLU A 1 184 ? -4.279 -12.494 7.357 1.00 95.25 184 GLU A N 1
ATOM 1401 C CA . GLU A 1 184 ? -4.768 -13.114 6.120 1.00 95.25 184 GLU A CA 1
ATOM 1402 C C . GLU A 1 184 ? -6.195 -12.651 5.813 1.00 95.25 184 GLU A C 1
ATOM 1404 O O . GLU A 1 184 ? -6.483 -12.277 4.674 1.00 95.25 184 GLU A O 1
ATOM 1409 N N . ILE A 1 185 ? -7.050 -12.585 6.840 1.00 96.19 185 ILE A N 1
ATOM 1410 C CA . ILE A 1 185 ? -8.404 -12.022 6.742 1.00 96.19 185 ILE A CA 1
ATOM 1411 C C . ILE A 1 185 ? -8.323 -10.553 6.317 1.00 96.19 185 ILE A C 1
ATOM 1413 O O . ILE A 1 185 ? -8.923 -10.172 5.315 1.00 96.19 185 ILE A O 1
ATOM 1417 N N . LEU A 1 186 ? -7.510 -9.744 7.003 1.00 96.81 186 LEU A N 1
ATOM 1418 C CA . LEU A 1 186 ? -7.342 -8.328 6.674 1.00 96.81 186 LEU A CA 1
ATOM 1419 C C . LEU A 1 186 ? -6.837 -8.117 5.239 1.00 96.81 186 LEU A C 1
ATOM 1421 O O . LEU A 1 186 ? -7.304 -7.227 4.529 1.00 96.81 186 LEU A O 1
ATOM 1425 N N . ARG A 1 187 ? -5.879 -8.936 4.784 1.00 96.56 187 ARG A N 1
ATOM 1426 C CA . ARG A 1 187 ? -5.391 -8.885 3.399 1.00 96.56 187 ARG A CA 1
ATOM 1427 C C . ARG A 1 187 ? -6.519 -9.145 2.403 1.00 96.56 187 ARG A C 1
ATOM 1429 O O . ARG A 1 187 ? -6.580 -8.458 1.382 1.00 96.56 187 ARG A O 1
ATOM 1436 N N . ALA A 1 188 ? -7.367 -10.134 2.673 1.00 96.00 188 ALA A N 1
ATOM 1437 C CA . ALA A 1 188 ? -8.506 -10.454 1.823 1.00 96.00 188 ALA A CA 1
ATOM 1438 C C . ALA A 1 188 ? -9.530 -9.309 1.802 1.00 96.00 188 ALA A C 1
ATOM 1440 O O . ALA A 1 188 ? -9.946 -8.898 0.723 1.00 96.00 188 ALA A O 1
ATOM 1441 N N . GLU A 1 189 ? -9.835 -8.720 2.958 1.00 97.31 189 GLU A N 1
ATOM 1442 C CA . GLU A 1 189 ? -10.734 -7.568 3.101 1.00 97.31 189 GLU A CA 1
ATOM 1443 C C . GLU A 1 189 ? -10.227 -6.324 2.352 1.00 97.31 189 GLU A C 1
ATOM 1445 O O . GLU A 1 189 ? -10.989 -5.669 1.642 1.00 97.31 189 GLU A O 1
ATOM 1450 N N . LEU A 1 190 ? -8.927 -6.009 2.430 1.00 97.38 190 LEU A N 1
ATOM 1451 C CA . LEU A 1 190 ? -8.328 -4.916 1.652 1.00 97.38 190 LEU A CA 1
ATOM 1452 C C . LEU A 1 190 ? -8.485 -5.151 0.141 1.00 97.38 190 LEU A C 1
ATOM 1454 O O . LEU A 1 190 ? -8.853 -4.233 -0.597 1.00 97.38 190 LEU A O 1
ATOM 1458 N N . LYS A 1 191 ? -8.240 -6.382 -0.325 1.00 95.06 191 LYS A N 1
ATOM 1459 C CA . LYS A 1 191 ? -8.416 -6.742 -1.738 1.00 95.06 191 LYS A CA 1
ATOM 1460 C C . LYS A 1 191 ? -9.889 -6.679 -2.163 1.00 95.06 191 LYS A C 1
ATOM 1462 O O . LYS A 1 191 ? -10.167 -6.125 -3.224 1.00 95.06 191 LYS A O 1
ATOM 1467 N N . ASP A 1 192 ? -10.820 -7.167 -1.340 1.00 95.38 192 ASP A N 1
ATOM 1468 C CA . ASP A 1 192 ? -12.273 -7.095 -1.585 1.00 95.38 192 ASP A CA 1
ATOM 1469 C C . ASP A 1 192 ? -12.779 -5.645 -1.638 1.00 95.38 192 ASP A C 1
ATOM 1471 O O . ASP A 1 192 ? -13.582 -5.274 -2.495 1.00 95.38 192 ASP A O 1
ATOM 1475 N N . ALA A 1 193 ? -12.223 -4.770 -0.794 1.00 96.19 193 ALA A N 1
ATOM 1476 C CA . ALA A 1 193 ? -12.476 -3.332 -0.833 1.00 96.19 193 ALA A CA 1
ATOM 1477 C C . ALA A 1 193 ? -11.936 -2.644 -2.105 1.00 96.19 193 ALA A C 1
ATOM 1479 O O . ALA A 1 193 ? -12.219 -1.467 -2.345 1.00 96.19 193 ALA A O 1
ATOM 1480 N N . GLY A 1 194 ? -11.167 -3.352 -2.937 1.00 95.31 194 GLY A N 1
ATOM 1481 C CA . GLY A 1 194 ? -10.564 -2.818 -4.153 1.00 95.31 194 GLY A CA 1
ATOM 1482 C C . GLY A 1 194 ? -9.299 -1.999 -3.896 1.00 95.31 194 GLY A C 1
ATOM 1483 O O . GLY A 1 194 ? -8.953 -1.140 -4.714 1.00 95.31 194 GLY A O 1
ATOM 1484 N N . VAL A 1 195 ? -8.614 -2.234 -2.772 1.00 96.50 195 VAL A N 1
ATOM 1485 C CA . VAL A 1 195 ? -7.262 -1.714 -2.548 1.00 96.50 195 VAL A CA 1
ATOM 1486 C C . VAL A 1 195 ? -6.299 -2.502 -3.431 1.00 96.50 195 VAL A C 1
ATOM 1488 O O . VAL A 1 195 ? -6.122 -3.712 -3.281 1.00 96.50 195 VAL A O 1
ATOM 1491 N N . THR A 1 196 ? -5.668 -1.803 -4.372 1.00 94.31 196 THR A N 1
ATOM 1492 C CA . THR A 1 196 ? -4.629 -2.374 -5.233 1.00 94.31 196 THR A CA 1
ATOM 1493 C C . THR A 1 196 ? -3.467 -2.855 -4.371 1.00 94.31 196 THR A C 1
ATOM 1495 O O . THR A 1 196 ? -3.012 -2.134 -3.495 1.00 94.31 196 THR A O 1
ATOM 1498 N N . THR A 1 197 ? -2.968 -4.070 -4.596 1.00 92.88 197 THR A N 1
ATOM 1499 C CA . THR A 1 197 ? -1.803 -4.551 -3.840 1.00 92.88 197 THR A CA 1
ATOM 1500 C C . THR A 1 197 ? -0.552 -3.789 -4.294 1.00 92.88 197 THR A C 1
ATOM 1502 O O . THR A 1 197 ? -0.355 -3.644 -5.503 1.00 92.88 197 THR A O 1
ATOM 1505 N N . PRO A 1 198 ? 0.302 -3.299 -3.376 1.00 93.12 198 PRO A N 1
ATOM 1506 C CA . PRO A 1 198 ? 1.539 -2.649 -3.778 1.00 93.12 198 PRO A CA 1
ATOM 1507 C C . PRO A 1 198 ? 2.463 -3.593 -4.561 1.00 93.12 198 PRO A C 1
ATOM 1509 O O . PRO A 1 198 ? 2.515 -4.787 -4.250 1.00 93.12 198 PRO A O 1
ATOM 1512 N N . PRO A 1 199 ? 3.227 -3.082 -5.543 1.00 90.50 199 PRO A N 1
ATOM 1513 C CA . PRO A 1 199 ? 4.050 -3.882 -6.453 1.00 90.50 199 PRO A CA 1
ATOM 1514 C C . PRO A 1 199 ? 5.404 -4.269 -5.831 1.00 90.50 199 PRO A C 1
ATOM 1516 O O . PRO A 1 199 ? 6.426 -4.306 -6.510 1.00 90.50 199 PRO A O 1
ATOM 1519 N N . TYR A 1 200 ? 5.432 -4.490 -4.520 1.00 89.12 200 TYR A N 1
ATOM 1520 C CA . TYR A 1 200 ? 6.615 -4.868 -3.756 1.00 89.12 200 TYR A CA 1
ATOM 1521 C C . TYR A 1 200 ? 6.237 -5.891 -2.682 1.00 89.12 200 TYR A C 1
ATOM 1523 O O . TYR A 1 200 ? 5.076 -5.922 -2.260 1.00 89.12 200 TYR A O 1
ATOM 1531 N N . PRO A 1 201 ? 7.190 -6.707 -2.198 1.00 91.56 201 PRO A N 1
ATOM 1532 C CA . PRO A 1 201 ? 6.974 -7.587 -1.055 1.00 91.56 201 PRO A CA 1
ATOM 1533 C C . PRO A 1 201 ? 6.363 -6.838 0.141 1.00 91.56 201 PRO A C 1
ATOM 1535 O O . PRO A 1 201 ? 6.956 -5.915 0.702 1.00 91.56 201 PRO A O 1
ATOM 1538 N N . ASN A 1 202 ? 5.139 -7.214 0.510 1.00 94.81 202 ASN A N 1
ATOM 1539 C CA . ASN A 1 202 ? 4.332 -6.495 1.492 1.00 94.81 202 ASN A CA 1
ATOM 1540 C C . ASN A 1 202 ? 3.571 -7.443 2.418 1.00 94.81 202 ASN A C 1
ATOM 1542 O O . ASN A 1 202 ? 3.381 -8.622 2.116 1.00 94.81 202 ASN A O 1
ATOM 1546 N N . GLN A 1 203 ? 3.104 -6.894 3.533 1.00 94.94 203 GLN A N 1
ATOM 1547 C CA . GLN A 1 203 ? 2.222 -7.558 4.486 1.00 94.94 203 GLN A CA 1
ATOM 1548 C C . GLN A 1 203 ? 1.029 -6.653 4.797 1.00 94.94 203 GLN A C 1
ATOM 1550 O O . GLN A 1 203 ? 1.171 -5.431 4.826 1.00 94.94 203 GLN A O 1
ATOM 1555 N N . ALA A 1 204 ? -0.142 -7.250 5.034 1.00 96.75 204 ALA A N 1
ATOM 1556 C CA . ALA A 1 204 ? -1.259 -6.512 5.615 1.00 96.75 204 ALA A CA 1
ATOM 1557 C C . ALA A 1 204 ? -0.944 -6.209 7.083 1.00 96.75 204 ALA A C 1
ATOM 1559 O O . ALA A 1 204 ? -0.466 -7.080 7.811 1.00 96.75 204 ALA A O 1
ATOM 1560 N N . HIS A 1 205 ? -1.195 -4.972 7.485 1.00 97.19 205 HIS A N 1
ATOM 1561 C CA . HIS A 1 205 ? -0.907 -4.450 8.809 1.00 97.19 205 HIS A CA 1
ATOM 1562 C C . HIS A 1 205 ? -2.171 -3.840 9.409 1.00 97.19 205 HIS A C 1
ATOM 1564 O O . HIS A 1 205 ? -2.794 -2.970 8.794 1.00 97.19 205 HIS A O 1
ATOM 1570 N N . HIS A 1 206 ? -2.534 -4.296 10.605 1.00 97.62 206 HIS A N 1
ATOM 1571 C CA . HIS A 1 206 ? -3.593 -3.699 11.413 1.00 97.62 206 HIS A CA 1
ATOM 1572 C C . HIS A 1 206 ? -3.082 -2.416 12.061 1.00 97.62 206 HIS A C 1
ATOM 1574 O O . HIS A 1 206 ? -2.129 -2.452 12.838 1.00 97.62 206 HIS A O 1
ATOM 1580 N N . ILE A 1 207 ? -3.732 -1.291 11.772 1.00 98.31 207 ILE A N 1
ATOM 1581 C CA . ILE A 1 207 ? -3.383 0.016 12.340 1.00 98.31 207 ILE A CA 1
ATOM 1582 C C . ILE A 1 207 ? -3.642 0.018 13.848 1.00 98.31 207 ILE A C 1
ATOM 1584 O O . ILE A 1 207 ? -2.767 0.403 14.617 1.00 98.31 207 ILE A O 1
ATOM 1588 N N . ILE A 1 208 ? -4.812 -0.462 14.275 1.00 98.12 208 ILE A N 1
ATOM 1589 C CA . ILE A 1 208 ? -5.060 -0.873 15.657 1.00 98.12 208 ILE A CA 1
ATOM 1590 C C . ILE A 1 208 ? -4.795 -2.376 15.737 1.00 98.12 208 ILE A C 1
ATOM 1592 O O . ILE A 1 208 ? -5.611 -3.157 15.234 1.00 98.12 208 ILE A O 1
ATOM 1596 N N . PRO A 1 209 ? -3.661 -2.807 16.320 1.00 93.81 209 PRO A N 1
ATOM 1597 C CA . PRO A 1 209 ? -3.324 -4.220 16.388 1.00 93.81 209 PRO A CA 1
ATOM 1598 C C . PRO A 1 209 ? -4.271 -4.975 17.326 1.00 93.81 209 PRO A C 1
ATOM 1600 O O . PRO A 1 209 ? -4.695 -4.455 18.357 1.00 93.81 209 PRO A O 1
ATOM 1603 N N . GLU A 1 210 ? -4.555 -6.236 17.001 1.00 87.56 210 GLU A N 1
ATOM 1604 C CA . GLU A 1 210 ? -5.224 -7.192 17.901 1.00 87.56 210 GLU A CA 1
ATOM 1605 C C . GLU A 1 210 ? -4.240 -7.807 18.911 1.00 87.56 210 GLU A C 1
ATOM 1607 O O . GLU A 1 210 ? -4.592 -8.111 20.049 1.00 87.56 210 GLU A O 1
ATOM 1612 N N . GLY A 1 211 ? -2.975 -7.958 18.513 1.00 83.25 211 GLY A N 1
ATOM 1613 C CA . GLY A 1 211 ? -1.920 -8.415 19.408 1.00 83.25 211 GLY A CA 1
ATOM 1614 C C . GLY A 1 211 ? -1.597 -7.368 20.475 1.00 83.25 211 GLY A C 1
ATOM 1615 O O . GLY A 1 211 ? -1.710 -6.171 20.219 1.00 83.25 211 GLY A O 1
ATOM 1616 N N . MET A 1 212 ? -1.122 -7.832 21.634 1.00 88.94 212 MET A N 1
ATOM 1617 C CA . MET A 1 212 ? -0.747 -7.040 22.817 1.00 88.94 212 MET A CA 1
ATOM 1618 C C . MET A 1 212 ? -1.926 -6.681 23.736 1.00 88.94 212 MET A C 1
ATOM 1620 O O . MET A 1 212 ? -2.972 -6.205 23.294 1.00 88.94 212 MET A O 1
ATOM 1624 N N . ASP A 1 213 ? -1.722 -6.924 25.031 1.00 91.31 213 ASP A N 1
ATOM 1625 C CA . ASP A 1 213 ? -2.662 -6.619 26.109 1.00 91.31 213 ASP A CA 1
ATOM 1626 C C . ASP A 1 213 ? -2.162 -5.382 26.869 1.00 91.31 213 ASP A C 1
ATOM 1628 O O . ASP A 1 213 ? -1.286 -5.465 27.731 1.00 91.31 213 ASP A O 1
ATOM 1632 N N . ILE A 1 214 ? -2.643 -4.211 26.449 1.00 94.38 214 ILE A N 1
ATOM 1633 C CA . ILE A 1 214 ? -2.329 -2.900 27.028 1.00 94.38 214 ILE A CA 1
ATOM 1634 C C . ILE A 1 214 ? -3.660 -2.171 27.267 1.00 94.38 214 ILE A C 1
ATOM 1636 O O . ILE A 1 214 ? -4.505 -2.198 26.367 1.00 94.38 214 ILE A O 1
ATOM 1640 N N . PRO A 1 215 ? -3.861 -1.512 28.427 1.00 97.06 215 PRO A N 1
ATOM 1641 C CA . PRO A 1 215 ? -5.135 -0.880 28.779 1.00 97.06 215 PRO A CA 1
ATOM 1642 C C . PRO A 1 215 ? -5.695 0.056 27.704 1.00 97.06 215 PRO A C 1
ATOM 1644 O O . PRO A 1 215 ? -6.848 -0.097 27.309 1.00 97.06 215 PRO A O 1
ATOM 1647 N N . GLU A 1 216 ? -4.869 0.956 27.174 1.00 97.88 216 GLU A N 1
ATOM 1648 C CA . GLU A 1 216 ? -5.259 1.932 26.154 1.00 97.88 216 GLU A CA 1
ATOM 1649 C C . GLU A 1 216 ? -5.724 1.232 24.870 1.00 97.88 216 GLU A C 1
ATOM 1651 O O . GLU A 1 216 ? -6.731 1.591 24.266 1.00 97.88 216 GLU A O 1
ATOM 1656 N N . LEU A 1 217 ? -5.034 0.165 24.468 1.00 97.19 217 LEU A N 1
ATOM 1657 C CA . LEU A 1 217 ? -5.379 -0.585 23.266 1.00 97.19 217 LEU A CA 1
ATOM 1658 C C . LEU A 1 217 ? -6.695 -1.356 23.441 1.00 97.19 217 LEU A C 1
ATOM 1660 O O . LEU A 1 217 ? -7.508 -1.400 22.520 1.00 97.19 217 LEU A O 1
ATOM 1664 N N . ASN A 1 218 ? -6.941 -1.911 24.629 1.00 97.38 218 ASN A N 1
ATOM 1665 C CA . ASN A 1 218 ? -8.216 -2.548 24.961 1.00 97.38 218 ASN A CA 1
ATOM 1666 C C . ASN A 1 218 ? -9.374 -1.540 24.956 1.00 97.38 218 ASN A C 1
ATOM 1668 O O . ASN A 1 218 ? -10.453 -1.851 24.453 1.00 97.38 218 ASN A O 1
ATOM 1672 N N . GLU A 1 219 ? -9.146 -0.324 25.455 1.00 98.00 219 GLU A N 1
ATOM 1673 C CA . GLU A 1 219 ? -10.130 0.758 25.404 1.00 98.00 219 GLU A CA 1
ATOM 1674 C C . GLU A 1 219 ? -10.421 1.197 23.961 1.00 98.00 219 GLU A C 1
ATOM 1676 O O . GLU A 1 219 ? -11.586 1.252 23.562 1.00 98.00 219 GLU A O 1
ATOM 1681 N N . ALA A 1 220 ? -9.389 1.408 23.139 1.00 98.50 220 ALA A N 1
ATOM 1682 C CA . ALA A 1 220 ? -9.554 1.742 21.725 1.00 98.50 220 ALA A CA 1
ATOM 1683 C C . ALA A 1 220 ? -10.338 0.656 20.963 1.00 98.50 220 ALA A C 1
ATOM 1685 O O . ALA A 1 220 ? -11.267 0.972 20.217 1.00 98.50 220 ALA A O 1
ATOM 1686 N N . ARG A 1 221 ? -10.036 -0.630 21.199 1.00 98.38 221 ARG A N 1
ATOM 1687 C CA . ARG A 1 221 ? -10.785 -1.767 20.628 1.00 98.38 221 ARG A CA 1
ATOM 1688 C C . ARG A 1 221 ? -12.255 -1.753 21.054 1.00 98.38 221 ARG A C 1
ATOM 1690 O O . ARG A 1 221 ? -13.128 -1.947 20.213 1.00 98.38 221 ARG A O 1
ATOM 1697 N N . ALA A 1 222 ? -12.544 -1.468 22.325 1.00 98.12 222 ALA A N 1
ATOM 1698 C CA . ALA A 1 222 ? -13.916 -1.365 22.821 1.00 98.12 222 ALA A CA 1
ATOM 1699 C C . ALA A 1 222 ? -14.680 -0.180 22.197 1.00 98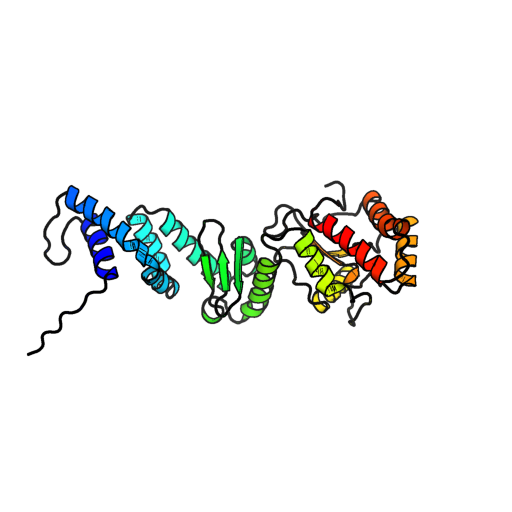.12 222 ALA A C 1
ATOM 1701 O O . ALA A 1 222 ? -15.877 -0.288 21.922 1.00 98.12 222 ALA A O 1
ATOM 1702 N N . ILE A 1 223 ? -14.006 0.948 21.939 1.00 98.62 223 ILE A N 1
ATOM 1703 C CA . ILE A 1 223 ? -14.579 2.086 21.198 1.00 98.62 223 ILE A CA 1
ATOM 1704 C C . ILE A 1 223 ? -14.891 1.676 19.751 1.00 98.62 223 ILE A C 1
ATOM 1706 O O . ILE A 1 223 ? -15.994 1.940 19.265 1.00 98.62 223 ILE A O 1
ATOM 1710 N N . MET A 1 224 ? -13.963 0.989 19.078 1.00 98.56 224 MET A N 1
ATOM 1711 C CA . MET A 1 224 ? -14.171 0.458 17.726 1.00 98.56 224 MET A CA 1
ATOM 1712 C C . MET A 1 224 ? -15.360 -0.494 17.656 1.00 98.56 224 MET A C 1
ATOM 1714 O O . MET A 1 224 ? -16.256 -0.288 16.835 1.00 98.56 224 MET A O 1
ATOM 1718 N N . GLU A 1 225 ? -15.430 -1.471 18.558 1.00 98.19 225 GLU A N 1
ATOM 1719 C CA . GLU A 1 225 ? -16.542 -2.414 18.633 1.00 98.19 225 GLU A CA 1
ATOM 1720 C C . GLU A 1 225 ? -17.879 -1.692 18.855 1.00 98.19 225 GLU A C 1
ATOM 1722 O O . GLU A 1 225 ? -18.835 -1.924 18.108 1.00 98.19 225 GLU A O 1
ATOM 1727 N N . ARG A 1 226 ? -17.930 -0.751 19.812 1.00 98.44 226 ARG A N 1
ATOM 1728 C CA . ARG A 1 226 ? -19.127 0.043 20.137 1.00 98.44 226 ARG A CA 1
ATOM 1729 C C . ARG A 1 226 ? -19.710 0.755 18.920 1.00 98.44 226 ARG A C 1
ATOM 1731 O O . ARG A 1 226 ? -20.930 0.797 18.771 1.00 98.44 226 ARG A O 1
ATOM 1738 N N . TYR A 1 227 ? -18.860 1.321 18.065 1.00 98.50 227 TYR A N 1
ATOM 1739 C CA . TYR A 1 227 ? -19.293 2.023 16.853 1.00 98.50 227 TYR A CA 1
ATOM 1740 C C . TYR A 1 227 ? -19.271 1.148 15.600 1.00 98.50 227 TYR A C 1
ATOM 1742 O O . TYR A 1 227 ? -19.503 1.635 14.496 1.00 98.50 227 TYR A O 1
ATOM 1750 N N . GLY A 1 228 ? -19.057 -0.156 15.759 1.00 97.94 228 GLY A N 1
ATOM 1751 C CA . GLY A 1 228 ? -19.202 -1.126 14.691 1.00 97.94 228 GLY A CA 1
ATOM 1752 C C . GLY A 1 228 ? -18.042 -1.164 13.698 1.00 97.94 228 GLY A C 1
ATOM 1753 O O . GLY A 1 228 ? -18.271 -1.548 12.553 1.00 97.94 228 GLY A O 1
ATOM 1754 N N . VAL A 1 229 ? -16.823 -0.838 14.119 1.00 98.50 229 VAL A N 1
ATOM 1755 C CA . VAL A 1 229 ? -15.598 -1.032 13.334 1.00 98.50 229 VAL A CA 1
ATOM 1756 C C . VAL A 1 229 ? -14.902 -2.308 13.802 1.00 98.50 229 VAL A C 1
ATOM 1758 O O . VAL A 1 229 ? -14.431 -2.398 14.929 1.00 98.50 229 VAL A O 1
ATOM 1761 N N . ASP A 1 230 ? -14.888 -3.321 12.946 1.00 97.62 230 ASP A N 1
ATOM 1762 C CA . ASP A 1 230 ? -14.231 -4.603 13.192 1.00 97.62 230 ASP A CA 1
ATOM 1763 C C . ASP A 1 230 ? -12.710 -4.464 13.021 1.00 97.62 230 ASP A C 1
ATOM 1765 O O . ASP A 1 230 ? -12.247 -3.805 12.081 1.00 97.62 230 ASP A O 1
ATOM 1769 N N . LEU A 1 231 ? -11.928 -5.091 13.905 1.00 96.56 231 LEU A N 1
ATOM 1770 C CA . LEU A 1 231 ? -10.464 -5.046 13.845 1.00 96.56 231 LEU A CA 1
ATOM 1771 C C . LEU A 1 231 ? -9.919 -5.618 12.537 1.00 96.56 231 LEU A C 1
ATOM 1773 O O . LEU A 1 231 ? -8.941 -5.091 12.018 1.00 96.56 231 LEU A O 1
ATOM 1777 N N . ASN A 1 232 ? -10.559 -6.641 11.978 1.00 97.00 232 ASN A N 1
ATOM 1778 C CA . ASN A 1 232 ? -10.151 -7.268 10.725 1.00 97.00 232 ASN A CA 1
ATOM 1779 C C . ASN A 1 232 ? -10.744 -6.590 9.486 1.00 97.00 232 ASN A C 1
ATOM 1781 O O . ASN A 1 232 ? -10.457 -7.015 8.369 1.00 97.00 232 ASN A O 1
ATOM 1785 N N . SER A 1 233 ? -11.551 -5.538 9.652 1.00 97.69 233 SER A N 1
ATOM 1786 C CA . SER A 1 233 ? -12.114 -4.807 8.518 1.00 97.69 233 SER A CA 1
ATOM 1787 C C . SER A 1 233 ? -11.048 -4.055 7.722 1.00 97.69 233 SER A C 1
ATOM 1789 O O . SER A 1 233 ? -10.061 -3.558 8.271 1.00 97.69 233 SER A O 1
ATOM 1791 N N . ALA A 1 234 ? -11.296 -3.874 6.422 1.00 98.12 234 ALA A N 1
ATOM 1792 C CA . ALA A 1 234 ? -10.399 -3.125 5.541 1.00 98.12 234 ALA A CA 1
ATOM 1793 C C . ALA A 1 234 ? -10.113 -1.698 6.051 1.00 98.12 234 ALA A C 1
ATOM 1795 O O . ALA A 1 234 ? -9.023 -1.167 5.831 1.00 98.12 234 ALA A O 1
ATOM 1796 N N . SER A 1 235 ? -11.063 -1.078 6.764 1.00 98.31 235 SER A N 1
ATOM 1797 C CA . SER A 1 235 ? -10.895 0.266 7.331 1.00 98.31 235 SER A CA 1
ATOM 1798 C C . SER A 1 235 ? -9.758 0.387 8.354 1.00 98.31 235 SER A C 1
ATOM 1800 O O . SER A 1 235 ? -9.171 1.465 8.466 1.00 98.31 235 SER A O 1
ATOM 1802 N N . ASN A 1 236 ? -9.389 -0.711 9.024 1.00 98.62 236 ASN A N 1
ATOM 1803 C CA . ASN A 1 236 ? -8.276 -0.798 9.976 1.00 98.62 236 ASN A CA 1
ATOM 1804 C C . ASN A 1 236 ? -6.963 -1.283 9.328 1.00 98.62 236 ASN A C 1
ATOM 1806 O O . ASN A 1 236 ? -5.978 -1.532 10.020 1.00 98.62 236 ASN A O 1
ATOM 1810 N N . GLY A 1 237 ? -6.932 -1.447 8.003 1.00 98.12 237 GLY A N 1
ATOM 1811 C CA . GLY A 1 237 ? -5.799 -2.037 7.298 1.00 98.12 237 GLY A CA 1
ATOM 1812 C C . GLY A 1 237 ? -4.945 -1.060 6.503 1.00 98.12 237 GLY A C 1
ATOM 1813 O O . GLY A 1 237 ? -5.407 -0.010 6.038 1.00 98.12 237 GLY A O 1
ATOM 1814 N N . VAL A 1 238 ? -3.696 -1.469 6.288 1.00 98.44 238 VAL A N 1
ATOM 1815 C CA . VAL A 1 238 ? -2.765 -0.912 5.301 1.00 98.44 238 VAL A CA 1
ATOM 1816 C C . VAL A 1 238 ? -1.766 -1.987 4.857 1.00 98.44 238 VAL A C 1
ATOM 1818 O O . VAL A 1 238 ? -1.410 -2.866 5.638 1.00 98.44 238 VAL A O 1
ATOM 1821 N N . PHE A 1 239 ? -1.310 -1.953 3.604 1.00 98.06 239 PHE A N 1
ATOM 1822 C CA . PHE A 1 239 ? -0.170 -2.760 3.163 1.00 98.06 239 PHE A CA 1
ATOM 1823 C C . PHE A 1 239 ? 1.143 -2.032 3.435 1.00 98.06 239 PHE A C 1
ATOM 1825 O O . PHE A 1 239 ? 1.345 -0.925 2.939 1.00 98.06 239 PHE A O 1
ATOM 1832 N N . LEU A 1 240 ? 2.053 -2.686 4.156 1.00 97.25 240 LEU A N 1
ATOM 1833 C CA . LEU A 1 240 ? 3.380 -2.156 4.467 1.00 97.25 240 LEU A CA 1
ATOM 1834 C C . LEU A 1 240 ? 4.490 -3.024 3.861 1.00 97.25 240 LEU A C 1
ATOM 1836 O O . LEU A 1 240 ? 4.323 -4.247 3.773 1.00 97.25 240 LEU A O 1
ATOM 1840 N N . PRO A 1 241 ? 5.615 -2.421 3.430 1.00 95.75 241 PRO A N 1
ATOM 1841 C CA . PRO A 1 241 ? 6.767 -3.165 2.932 1.00 95.75 241 PRO A CA 1
ATOM 1842 C C . PRO A 1 241 ? 7.316 -4.099 4.014 1.00 95.75 241 PRO A C 1
ATOM 1844 O O . PRO A 1 241 ? 7.342 -3.749 5.191 1.00 95.75 241 PRO A O 1
ATOM 1847 N N . ASN A 1 242 ? 7.777 -5.290 3.630 1.00 94.12 242 ASN A N 1
ATOM 1848 C CA . ASN A 1 242 ? 8.374 -6.251 4.570 1.00 94.12 242 ASN A CA 1
ATOM 1849 C C . ASN A 1 242 ? 9.915 -6.191 4.622 1.00 94.12 242 ASN A C 1
ATOM 1851 O O . ASN A 1 242 ? 10.536 -6.926 5.389 1.00 94.12 242 ASN A O 1
ATOM 1855 N N . ALA A 1 243 ? 10.523 -5.320 3.816 1.00 91.56 243 ALA A N 1
ATOM 1856 C CA . ALA A 1 243 ? 11.957 -5.076 3.764 1.00 91.56 243 ALA A CA 1
ATOM 1857 C C . ALA A 1 243 ? 12.243 -3.594 3.467 1.00 91.56 243 ALA A C 1
ATOM 1859 O O . ALA A 1 243 ? 11.383 -2.874 2.958 1.00 91.56 243 ALA A O 1
ATOM 1860 N N . LYS A 1 244 ? 13.460 -3.146 3.799 1.00 89.62 244 LYS A N 1
ATOM 1861 C CA . LYS A 1 244 ? 13.950 -1.794 3.488 1.00 89.62 244 LYS A CA 1
ATOM 1862 C C . LYS A 1 244 ? 14.287 -1.669 1.995 1.00 89.62 244 LYS A C 1
ATOM 1864 O O . LYS A 1 244 ? 14.523 -2.673 1.325 1.00 89.62 244 LYS A O 1
ATOM 1869 N N . ASP A 1 245 ? 14.308 -0.431 1.503 1.00 86.69 245 ASP A N 1
ATOM 1870 C CA . ASP A 1 245 ? 14.786 -0.053 0.163 1.00 86.69 245 ASP A CA 1
ATOM 1871 C C . ASP A 1 245 ? 14.077 -0.761 -1.011 1.00 86.69 245 ASP A C 1
ATOM 1873 O O . ASP A 1 245 ? 14.644 -0.944 -2.091 1.00 86.69 245 ASP A O 1
ATOM 1877 N N . LEU A 1 246 ? 12.813 -1.153 -0.816 1.00 88.38 246 LEU A N 1
ATOM 1878 C CA . LEU A 1 246 ? 11.994 -1.744 -1.872 1.00 88.38 246 LEU A CA 1
ATOM 1879 C C . LEU A 1 246 ? 11.547 -0.672 -2.885 1.00 88.38 246 LEU A C 1
ATOM 1881 O O . LEU A 1 246 ? 11.055 0.389 -2.483 1.00 88.38 246 LEU A O 1
ATOM 1885 N N . PRO A 1 247 ? 11.651 -0.933 -4.203 1.00 85.81 247 PRO A N 1
ATOM 1886 C CA . PRO A 1 247 ? 11.098 -0.038 -5.212 1.00 85.81 247 PRO A CA 1
ATOM 1887 C C . PRO A 1 247 ? 9.611 0.219 -4.972 1.00 85.81 247 PRO A C 1
ATOM 1889 O O . PRO A 1 247 ? 8.869 -0.678 -4.578 1.00 85.81 247 PRO A O 1
ATOM 1892 N N . HIS A 1 248 ? 9.176 1.451 -5.238 1.00 88.94 248 HIS A N 1
ATOM 1893 C CA . HIS A 1 248 ? 7.783 1.907 -5.093 1.00 88.94 248 HIS A CA 1
ATOM 1894 C C . HIS A 1 248 ? 7.236 1.950 -3.660 1.00 88.94 248 HIS A C 1
ATOM 1896 O O . HIS A 1 248 ? 6.135 2.456 -3.479 1.00 88.94 248 HIS A O 1
ATOM 1902 N N . ALA A 1 249 ? 7.981 1.487 -2.651 1.00 90.56 249 ALA A N 1
ATOM 1903 C CA . ALA A 1 249 ? 7.556 1.556 -1.249 1.00 90.56 249 ALA A CA 1
ATOM 1904 C C . ALA A 1 249 ? 7.649 2.969 -0.649 1.00 90.56 249 ALA A C 1
ATOM 1906 O O . ALA A 1 249 ? 7.078 3.231 0.408 1.00 90.56 249 ALA A O 1
ATOM 1907 N N . GLY A 1 250 ? 8.351 3.885 -1.326 1.00 88.94 250 GLY A N 1
ATOM 1908 C CA . GLY A 1 250 ? 8.550 5.249 -0.845 1.00 88.94 250 GLY A CA 1
ATOM 1909 C C . GLY A 1 250 ? 9.223 5.252 0.526 1.00 88.94 250 GLY A C 1
ATOM 1910 O O . GLY A 1 250 ? 10.213 4.553 0.734 1.00 88.94 250 GLY A O 1
ATOM 1911 N N . SER A 1 251 ? 8.663 6.029 1.449 1.00 92.38 251 SER A N 1
ATOM 1912 C CA . SER A 1 251 ? 9.144 6.136 2.830 1.00 92.38 251 SER A CA 1
ATOM 1913 C C . SER A 1 251 ? 8.371 5.252 3.814 1.00 92.38 251 SER A C 1
ATOM 1915 O O . SER A 1 251 ? 8.633 5.329 5.012 1.00 92.38 251 SER A O 1
ATOM 1917 N N . ALA A 1 252 ? 7.442 4.416 3.336 1.00 95.00 252 ALA A N 1
ATOM 1918 C CA . ALA A 1 252 ? 6.529 3.668 4.193 1.00 95.00 252 ALA A CA 1
ATOM 1919 C C . ALA A 1 252 ? 7.263 2.830 5.249 1.00 95.00 252 ALA A C 1
ATOM 1921 O O . ALA A 1 252 ? 8.293 2.200 4.986 1.00 95.00 252 ALA A O 1
ATOM 1922 N N . THR A 1 253 ? 6.703 2.795 6.457 1.00 95.50 253 THR A N 1
ATOM 1923 C CA . THR A 1 253 ? 7.266 2.039 7.573 1.00 95.50 253 THR A CA 1
ATOM 1924 C C . THR A 1 253 ? 7.345 0.550 7.247 1.00 95.50 253 THR A C 1
ATOM 1926 O O . THR A 1 253 ? 6.385 -0.059 6.779 1.00 95.50 253 THR A O 1
ATOM 1929 N N . VAL A 1 254 ? 8.499 -0.056 7.537 1.00 94.94 254 VAL A N 1
ATOM 1930 C CA . VAL A 1 254 ? 8.738 -1.481 7.298 1.00 94.94 254 VAL A CA 1
ATOM 1931 C C . VAL A 1 254 ? 8.077 -2.327 8.382 1.00 94.94 254 VAL A C 1
ATOM 1933 O O . VAL A 1 254 ? 8.370 -2.197 9.573 1.00 94.94 254 VAL A O 1
ATOM 1936 N N . HIS A 1 255 ? 7.216 -3.243 7.949 1.00 93.00 255 HIS A N 1
ATOM 1937 C CA . HIS A 1 255 ? 6.576 -4.235 8.798 1.00 93.00 255 HIS A CA 1
ATOM 1938 C C . HIS A 1 255 ? 7.511 -5.429 9.014 1.00 93.00 255 HIS A C 1
ATOM 1940 O O . HIS A 1 255 ? 7.458 -6.440 8.312 1.00 93.00 255 HIS A O 1
ATOM 1946 N N . SER A 1 256 ? 8.412 -5.278 9.986 1.00 87.69 256 SER A N 1
ATOM 1947 C CA . SER A 1 256 ? 9.384 -6.301 10.380 1.00 87.69 256 SER A CA 1
ATOM 1948 C C . SER A 1 256 ? 9.511 -6.405 11.900 1.00 87.69 256 SER A C 1
ATOM 1950 O O . SER A 1 256 ? 9.640 -5.391 12.579 1.00 87.69 256 SER A O 1
ATOM 1952 N N . GLY A 1 257 ? 9.563 -7.621 12.442 1.00 85.62 257 GLY A N 1
ATOM 1953 C CA . GLY A 1 257 ? 9.706 -7.837 13.886 1.00 85.62 257 GLY A CA 1
ATOM 1954 C C . GLY A 1 257 ? 8.460 -7.451 14.692 1.00 85.62 257 GLY A C 1
ATOM 1955 O O . GLY A 1 257 ? 7.374 -7.293 14.144 1.00 85.62 257 GLY A O 1
ATOM 1956 N N . SER A 1 258 ? 8.619 -7.340 16.011 1.00 87.31 258 SER A N 1
ATOM 1957 C CA . SER A 1 258 ? 7.509 -7.089 16.939 1.00 87.31 258 SER A CA 1
ATOM 1958 C C . SER A 1 258 ? 7.199 -5.603 17.101 1.00 87.31 258 SER A C 1
ATOM 1960 O O . SER A 1 258 ? 8.106 -4.767 17.099 1.00 87.31 258 SER A O 1
ATOM 1962 N N . HIS A 1 259 ? 5.923 -5.289 17.331 1.00 91.81 259 HIS A N 1
ATOM 1963 C CA . HIS A 1 259 ? 5.490 -3.936 17.667 1.00 91.81 259 HIS A CA 1
ATOM 1964 C C . HIS A 1 259 ? 6.008 -3.496 19.038 1.00 91.81 259 HIS A C 1
ATOM 1966 O O . HIS A 1 259 ? 6.083 -4.294 19.976 1.00 91.81 259 HIS A O 1
ATOM 1972 N N . THR A 1 260 ? 6.325 -2.212 19.170 1.00 94.06 260 THR A N 1
ATOM 1973 C CA . THR A 1 260 ? 6.643 -1.590 20.457 1.00 94.06 260 THR A CA 1
ATOM 1974 C C . THR A 1 260 ? 5.368 -1.233 21.219 1.00 94.06 260 THR A C 1
ATOM 1976 O O . THR A 1 260 ? 4.311 -0.991 20.633 1.00 94.06 260 THR A O 1
ATOM 1979 N N . SER A 1 261 ? 5.458 -1.160 22.547 1.00 93.81 261 SER A N 1
ATOM 1980 C CA . SER A 1 261 ? 4.344 -0.655 23.359 1.00 93.81 261 SER A CA 1
ATOM 1981 C C . SER A 1 261 ? 4.110 0.840 23.129 1.00 93.81 261 SER A C 1
ATOM 1983 O O . SER A 1 261 ? 3.004 1.329 23.328 1.00 93.81 261 SER A O 1
ATOM 1985 N N . GLU A 1 262 ? 5.145 1.570 22.709 1.00 95.12 262 GLU A N 1
ATOM 1986 C CA . GLU A 1 262 ? 5.076 2.964 22.281 1.00 95.12 262 GLU A CA 1
ATOM 1987 C C . GLU A 1 262 ? 4.165 3.123 21.054 1.00 95.12 262 GLU A C 1
ATOM 1989 O O . GLU A 1 262 ? 3.249 3.940 21.099 1.00 95.12 262 GLU A O 1
ATOM 1994 N N . TYR A 1 263 ? 4.342 2.294 20.016 1.00 96.00 263 TYR A N 1
ATOM 1995 C CA . TYR A 1 263 ? 3.437 2.260 18.863 1.00 96.00 263 TYR A CA 1
ATOM 1996 C C . TYR A 1 263 ? 1.999 1.937 19.287 1.00 96.00 263 TYR A C 1
ATOM 1998 O O . TYR A 1 263 ? 1.074 2.674 18.953 1.00 96.00 263 TYR A O 1
ATOM 2006 N N . ALA A 1 264 ? 1.820 0.869 20.073 1.00 96.25 264 ALA A N 1
ATOM 2007 C CA . ALA A 1 264 ? 0.504 0.421 20.523 1.00 96.25 264 ALA A CA 1
ATOM 2008 C C . ALA A 1 264 ? -0.259 1.505 21.304 1.00 96.25 264 ALA A C 1
ATOM 2010 O O . ALA A 1 264 ? -1.444 1.717 21.057 1.00 96.25 264 ALA A O 1
ATOM 2011 N N . ARG A 1 265 ? 0.418 2.219 22.214 1.00 97.38 265 ARG A N 1
ATOM 2012 C CA . ARG A 1 265 ? -0.185 3.336 22.956 1.00 97.38 265 ARG A CA 1
ATOM 2013 C C . ARG A 1 265 ? -0.502 4.524 22.058 1.00 97.38 265 ARG A C 1
ATOM 2015 O O . ARG A 1 265 ? -1.564 5.109 22.211 1.00 97.38 265 ARG A O 1
ATOM 2022 N N . TYR A 1 266 ? 0.383 4.862 21.121 1.00 98.12 266 TYR A N 1
ATOM 2023 C CA . TYR A 1 266 ? 0.171 5.992 20.214 1.00 98.12 266 TYR A CA 1
ATOM 2024 C C . TYR A 1 266 ? -1.102 5.819 19.377 1.00 98.12 266 TYR A C 1
ATOM 2026 O O . TYR A 1 266 ? -1.972 6.687 19.387 1.00 98.12 266 TYR A O 1
ATOM 2034 N N . VAL A 1 267 ? -1.254 4.668 18.713 1.00 98.38 267 VAL A N 1
ATOM 2035 C CA . VAL A 1 267 ? -2.429 4.415 17.864 1.00 98.38 267 VAL A CA 1
ATOM 2036 C C . VAL A 1 267 ? -3.719 4.283 18.674 1.00 98.38 267 VAL A C 1
ATOM 2038 O O . VAL A 1 267 ? -4.775 4.717 18.223 1.00 98.38 267 VAL A O 1
ATOM 2041 N N . ALA A 1 268 ? -3.641 3.726 19.886 1.00 98.31 268 ALA A N 1
ATOM 2042 C CA . ALA A 1 268 ? -4.783 3.629 20.786 1.00 98.31 268 ALA A CA 1
ATOM 2043 C C . ALA A 1 268 ? -5.245 5.009 21.274 1.00 98.31 268 ALA A C 1
ATOM 2045 O O . ALA A 1 268 ? -6.426 5.341 21.169 1.00 98.31 268 ALA A O 1
ATOM 2046 N N . ASN A 1 269 ? -4.306 5.836 21.739 1.00 98.56 269 ASN A N 1
ATOM 2047 C CA . ASN A 1 269 ? -4.604 7.178 22.228 1.00 98.56 269 ASN A CA 1
ATOM 2048 C C . ASN A 1 269 ? -5.149 8.076 21.119 1.00 98.56 269 ASN A C 1
ATOM 2050 O O . ASN A 1 269 ? -6.035 8.871 21.388 1.00 98.56 269 ASN A O 1
ATOM 2054 N N . ALA A 1 270 ? -4.739 7.894 19.861 1.00 98.56 270 ALA A N 1
ATOM 2055 C CA . ALA A 1 270 ? -5.341 8.625 18.748 1.00 98.56 270 ALA A CA 1
ATOM 2056 C C . ALA A 1 270 ? -6.868 8.410 18.643 1.00 98.56 270 ALA A C 1
ATOM 2058 O O . ALA A 1 270 ? -7.595 9.342 18.310 1.00 98.56 270 ALA A O 1
ATOM 2059 N N . ILE A 1 271 ? -7.377 7.209 18.952 1.00 98.44 271 ILE A N 1
ATOM 2060 C CA . ILE A 1 271 ? -8.823 6.919 18.984 1.00 98.44 271 ILE A CA 1
ATOM 2061 C C . ILE A 1 271 ? -9.489 7.523 20.226 1.00 98.44 271 ILE A C 1
ATOM 2063 O O . ILE A 1 271 ? -10.579 8.094 20.119 1.00 98.44 271 ILE A O 1
ATOM 2067 N N . ILE A 1 272 ? -8.844 7.373 21.387 1.00 98.31 272 ILE A N 1
ATOM 2068 C CA . ILE A 1 272 ? -9.363 7.798 22.695 1.00 98.31 272 ILE A CA 1
ATOM 2069 C C . ILE A 1 272 ? -9.410 9.326 22.788 1.00 98.31 272 ILE A C 1
ATOM 2071 O O . ILE A 1 272 ? -10.463 9.892 23.072 1.00 98.31 272 ILE A O 1
ATOM 2075 N N . ASP A 1 273 ? -8.300 9.996 22.483 1.00 98.31 273 ASP A N 1
ATOM 2076 C CA . ASP A 1 273 ? -8.133 11.446 22.608 1.00 98.31 273 ASP A CA 1
ATOM 2077 C C . ASP A 1 273 ? -8.963 12.214 21.571 1.00 98.31 273 ASP A C 1
ATOM 2079 O O . ASP A 1 273 ? -9.391 13.339 21.827 1.00 98.31 273 ASP A O 1
ATOM 2083 N N . TYR A 1 274 ? -9.242 11.602 20.413 1.00 98.06 274 TYR A N 1
ATOM 2084 C CA . TYR A 1 274 ? -10.184 12.156 19.434 1.00 98.06 274 TYR A CA 1
ATOM 2085 C C . TYR A 1 274 ? -11.643 12.106 19.924 1.00 98.06 274 TYR A C 1
ATOM 2087 O O . TYR A 1 274 ? -12.513 12.747 19.338 1.00 98.06 274 TYR A O 1
ATOM 2095 N N . ASP A 1 275 ? -11.923 11.350 20.991 1.00 96.81 275 ASP A N 1
ATOM 2096 C CA . ASP A 1 275 ? -13.251 11.156 21.573 1.00 96.81 275 ASP A CA 1
ATOM 2097 C C . ASP A 1 275 ? -14.296 10.694 20.537 1.00 96.81 275 ASP A C 1
ATOM 2099 O O . ASP A 1 275 ? -15.401 11.234 20.436 1.00 96.81 275 ASP A O 1
ATOM 2103 N N . CYS A 1 276 ? -13.930 9.688 19.731 1.00 96.12 276 CYS A N 1
ATOM 2104 C CA . CYS A 1 276 ? -14.732 9.197 18.608 1.00 96.12 276 CYS A CA 1
ATOM 2105 C C . CYS A 1 276 ? -16.192 8.898 19.007 1.00 96.12 276 CYS A C 1
ATOM 2107 O O . CYS A 1 276 ? -16.452 8.134 19.943 1.00 96.12 276 CYS A O 1
ATOM 2109 N N . LYS A 1 277 ? -17.162 9.445 18.255 1.00 96.69 277 LYS A N 1
ATOM 2110 C CA . LYS A 1 277 ? -18.609 9.258 18.502 1.00 96.69 277 LYS A CA 1
ATOM 2111 C C . LYS A 1 277 ? -19.336 8.497 17.397 1.00 96.69 277 LYS A C 1
ATOM 2113 O O . LYS A 1 277 ? -20.559 8.355 17.437 1.00 96.69 277 LYS A O 1
ATOM 2118 N N . SER A 1 278 ? -18.606 8.030 16.391 1.00 98.38 278 SER A N 1
ATOM 2119 C CA . SER A 1 278 ? -19.162 7.330 15.240 1.00 98.38 278 SER A CA 1
ATOM 2120 C C . SER A 1 278 ? -18.109 6.477 14.534 1.00 98.38 278 SER A C 1
ATOM 2122 O O . SER A 1 278 ? -16.908 6.696 14.691 1.00 9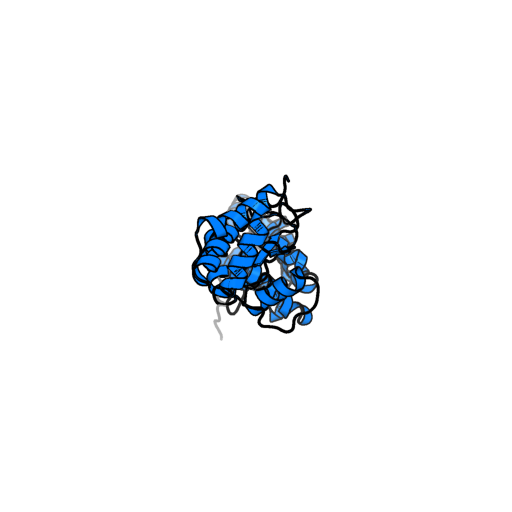8.38 278 SER A O 1
ATOM 2124 N N . ALA A 1 279 ? -18.556 5.546 13.683 1.00 98.44 279 ALA A N 1
ATOM 2125 C CA . ALA A 1 279 ? -17.662 4.792 12.804 1.00 98.44 279 ALA A CA 1
ATOM 2126 C C . ALA A 1 279 ? -16.848 5.719 11.884 1.00 98.44 279 ALA A C 1
ATOM 2128 O O . ALA A 1 279 ? -15.672 5.472 11.641 1.00 98.44 279 ALA A O 1
ATOM 2129 N N . ASN A 1 280 ? -17.454 6.815 11.411 1.00 98.38 280 ASN A N 1
ATOM 2130 C CA . ASN A 1 280 ? -16.776 7.781 10.548 1.00 98.38 280 ASN A CA 1
ATOM 2131 C C . ASN A 1 280 ? -15.635 8.509 11.268 1.00 98.38 280 ASN A C 1
ATOM 2133 O O . ASN A 1 280 ? -14.625 8.798 10.633 1.00 98.38 280 ASN A O 1
ATOM 2137 N N . ASP A 1 281 ? -15.774 8.807 12.561 1.00 98.56 281 ASP A N 1
ATOM 2138 C CA . ASP A 1 281 ? -14.698 9.429 13.345 1.00 98.56 281 ASP A CA 1
ATOM 2139 C C . ASP A 1 281 ? -13.503 8.483 13.472 1.00 98.56 281 ASP A C 1
ATOM 2141 O O . ASP A 1 281 ? -12.373 8.867 13.185 1.00 98.56 281 ASP A O 1
ATOM 2145 N N . ILE A 1 282 ? -13.775 7.211 13.772 1.00 98.81 282 ILE A N 1
ATOM 2146 C CA . ILE A 1 282 ? -12.756 6.160 13.839 1.00 98.81 282 ILE A CA 1
ATOM 2147 C C . ILE A 1 282 ? -12.043 6.016 12.495 1.00 98.81 282 ILE A C 1
ATOM 2149 O O . ILE A 1 282 ? -10.820 6.042 12.442 1.00 98.81 282 ILE A O 1
ATOM 2153 N N . VAL A 1 283 ? -12.788 5.918 11.392 1.00 98.69 283 VAL A N 1
ATOM 2154 C CA . VAL A 1 283 ? -12.217 5.800 10.041 1.00 98.69 283 VAL A CA 1
ATOM 2155 C C . VAL A 1 283 ? -11.318 6.991 9.695 1.00 98.69 283 VAL A C 1
ATOM 2157 O O . VAL A 1 283 ? -10.281 6.791 9.061 1.00 98.69 283 VAL A O 1
ATOM 2160 N N . LYS A 1 284 ? -11.670 8.215 10.117 1.00 98.50 284 LYS A N 1
ATOM 2161 C CA . LYS A 1 284 ? -10.813 9.397 9.928 1.00 98.50 284 LYS A CA 1
ATOM 2162 C C . LYS A 1 284 ? -9.498 9.255 10.688 1.00 98.50 284 LYS A C 1
ATOM 2164 O O . LYS A 1 284 ? -8.448 9.418 10.076 1.00 98.50 284 LYS A O 1
ATOM 2169 N N . VAL A 1 285 ? -9.551 8.899 11.975 1.00 98.69 285 VAL A N 1
ATOM 2170 C CA . VAL A 1 285 ? -8.347 8.687 12.796 1.00 98.69 285 VAL A CA 1
ATOM 2171 C C . VAL A 1 285 ? -7.474 7.578 12.208 1.00 98.69 285 VAL A C 1
ATOM 2173 O O . VAL A 1 285 ? -6.272 7.764 12.031 1.00 98.69 285 VAL A O 1
ATOM 2176 N N . LEU A 1 286 ? -8.076 6.449 11.820 1.00 98.81 286 LEU A N 1
ATOM 2177 C CA . LEU A 1 286 ? -7.370 5.355 11.152 1.00 98.81 286 LEU A CA 1
ATOM 2178 C C . LEU A 1 286 ? -6.705 5.823 9.853 1.00 98.81 286 LEU A C 1
ATOM 2180 O O . LEU A 1 286 ? -5.615 5.361 9.535 1.00 98.81 286 LEU A O 1
ATOM 2184 N N . ASN A 1 287 ? -7.324 6.735 9.096 1.00 98.62 287 ASN A N 1
ATOM 2185 C CA . ASN A 1 287 ? -6.711 7.266 7.883 1.00 98.62 287 ASN A CA 1
ATOM 2186 C C . ASN A 1 287 ? -5.532 8.202 8.154 1.00 98.62 287 ASN A C 1
ATOM 2188 O O . ASN A 1 287 ? -4.540 8.107 7.440 1.00 98.62 287 ASN A O 1
ATOM 2192 N N . SER A 1 288 ? -5.599 9.035 9.192 1.00 98.56 288 SER A N 1
ATOM 2193 C CA . SER A 1 288 ? -4.451 9.845 9.616 1.00 98.56 288 SER A CA 1
ATOM 2194 C C . SER A 1 288 ? -3.275 8.963 10.046 1.00 98.56 288 SER A C 1
ATOM 2196 O O . SER A 1 288 ? -2.168 9.121 9.546 1.00 98.56 288 SER A O 1
ATOM 2198 N N . LEU A 1 289 ? -3.525 7.936 10.866 1.00 98.75 289 LEU A N 1
ATOM 2199 C CA . LEU A 1 289 ? -2.488 6.970 11.252 1.00 98.75 289 LEU A CA 1
ATOM 2200 C C . LEU A 1 289 ? -1.940 6.185 10.048 1.00 98.75 289 LEU A C 1
ATOM 2202 O O . LEU A 1 289 ? -0.753 5.868 9.990 1.00 98.75 289 LEU A O 1
ATOM 2206 N N . ARG A 1 290 ? -2.798 5.855 9.074 1.00 98.62 290 ARG A N 1
ATOM 2207 C CA . ARG A 1 290 ? -2.390 5.215 7.817 1.00 98.62 290 ARG A CA 1
ATOM 2208 C C . ARG A 1 290 ? -1.426 6.095 7.033 1.00 98.62 290 ARG A C 1
ATOM 2210 O O . ARG A 1 290 ? -0.442 5.579 6.513 1.00 98.62 290 ARG A O 1
ATOM 2217 N N . GLU A 1 291 ? -1.715 7.386 6.934 1.00 98.50 291 GLU A N 1
ATOM 2218 C CA . GLU A 1 291 ? -0.845 8.357 6.279 1.00 98.50 291 GLU A CA 1
ATOM 2219 C C . GLU A 1 291 ? 0.521 8.419 6.967 1.00 98.50 291 GLU A C 1
ATOM 2221 O O . GLU A 1 291 ? 1.530 8.246 6.291 1.00 98.50 291 GLU A O 1
ATOM 2226 N N . GLU A 1 292 ? 0.571 8.512 8.300 1.00 98.56 292 GLU A N 1
ATOM 2227 C CA . GLU A 1 292 ? 1.836 8.504 9.055 1.00 98.56 292 GLU A CA 1
ATOM 2228 C C . GLU A 1 292 ? 2.652 7.212 8.839 1.00 98.56 292 GLU A C 1
ATOM 2230 O O . GLU A 1 292 ? 3.884 7.233 8.753 1.00 98.56 292 GLU A O 1
ATOM 2235 N N . LEU A 1 293 ? 1.981 6.059 8.713 1.00 98.25 293 LEU A N 1
ATOM 2236 C CA . LEU A 1 293 ? 2.634 4.789 8.372 1.00 98.25 293 LEU A CA 1
ATOM 2237 C C . LEU A 1 293 ? 3.192 4.789 6.942 1.00 98.25 293 LEU A C 1
ATOM 2239 O O . LEU A 1 293 ? 4.277 4.253 6.715 1.00 98.25 293 LEU A O 1
ATOM 2243 N N . LEU A 1 294 ? 2.467 5.362 5.979 1.00 97.25 294 LEU A N 1
ATOM 2244 C CA . LEU A 1 294 ? 2.878 5.448 4.571 1.00 97.25 294 LEU A CA 1
ATOM 2245 C C . LEU A 1 294 ? 3.967 6.507 4.341 1.00 97.25 294 LEU A C 1
ATOM 2247 O O . LEU A 1 294 ? 4.821 6.334 3.473 1.00 97.25 294 LEU A O 1
ATOM 2251 N N . GLU A 1 295 ? 3.965 7.573 5.134 1.00 96.50 295 GLU A N 1
ATOM 2252 C CA . GLU A 1 295 ? 5.016 8.590 5.180 1.00 96.50 295 GLU A CA 1
ATOM 2253 C C . GLU A 1 295 ? 6.276 8.062 5.879 1.00 96.50 295 GLU A C 1
ATOM 2255 O O . GLU A 1 295 ? 7.391 8.511 5.610 1.00 96.50 295 GLU A O 1
ATOM 2260 N N . GLY A 1 296 ? 6.111 7.077 6.763 1.00 95.62 296 GLY A N 1
ATOM 2261 C CA . GLY A 1 296 ? 7.192 6.508 7.553 1.00 95.62 296 GLY A CA 1
ATOM 2262 C C . GLY A 1 296 ? 7.492 7.271 8.838 1.00 95.62 296 GLY A C 1
ATOM 2263 O O . GLY A 1 296 ? 8.498 6.968 9.488 1.00 95.62 296 GLY A O 1
ATOM 2264 N N . SER A 1 297 ? 6.667 8.251 9.208 1.00 96.38 297 SER A N 1
ATOM 2265 C CA . SER A 1 297 ? 6.787 9.024 10.446 1.00 96.38 297 SER A CA 1
ATOM 2266 C C . SER A 1 297 ? 6.355 8.201 11.667 1.00 96.38 297 SER A C 1
ATOM 2268 O O . SER A 1 297 ? 6.995 8.2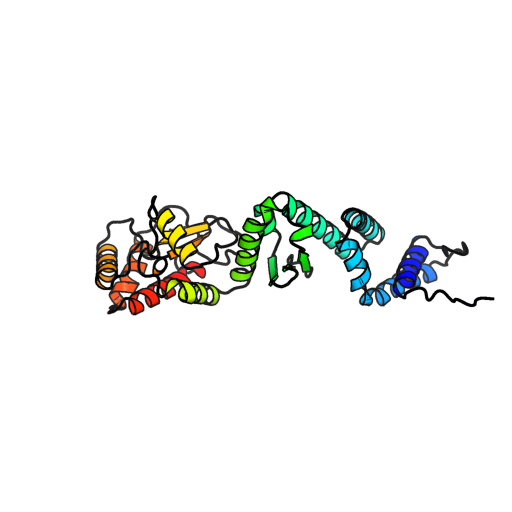90 12.718 1.00 96.38 297 SER A O 1
ATOM 2270 N N . LEU A 1 298 ? 5.381 7.294 11.509 1.00 96.62 298 LEU A N 1
ATOM 2271 C CA . LEU A 1 298 ? 4.969 6.354 12.556 1.00 96.62 298 LEU A CA 1
ATOM 2272 C C . LEU A 1 298 ? 5.734 5.027 12.467 1.00 96.62 298 LEU A C 1
ATOM 2274 O O . LEU A 1 298 ? 5.539 4.233 11.546 1.00 96.62 298 LEU A O 1
ATOM 2278 N N . LYS A 1 299 ? 6.604 4.754 13.446 1.00 93.69 299 LYS A N 1
ATOM 2279 C CA . LYS A 1 299 ? 7.398 3.515 13.513 1.00 93.69 299 LYS A CA 1
ATOM 2280 C C . LYS A 1 299 ? 6.682 2.423 14.305 1.00 93.69 299 LYS A C 1
ATOM 2282 O O . LYS A 1 299 ? 6.196 2.665 15.404 1.00 93.69 299 LYS A O 1
ATOM 2287 N N . LEU A 1 300 ? 6.697 1.197 13.779 1.00 92.81 300 LEU A N 1
ATOM 2288 C CA . LEU A 1 300 ? 6.151 0.019 14.469 1.00 92.81 300 LEU A CA 1
ATOM 2289 C C . LEU A 1 300 ? 7.105 -0.523 15.539 1.00 92.81 300 LEU A C 1
ATOM 2291 O O . LEU A 1 300 ? 6.685 -1.132 16.517 1.00 92.81 300 LEU A O 1
ATOM 2295 N N . ASN A 1 301 ? 8.403 -0.337 15.324 1.00 87.12 301 ASN A N 1
ATOM 2296 C CA . ASN A 1 301 ? 9.494 -0.932 16.085 1.00 87.12 301 ASN A CA 1
ATOM 2297 C C . ASN A 1 301 ? 10.652 0.081 16.215 1.00 87.12 301 ASN A C 1
ATOM 2299 O O . ASN A 1 301 ? 10.538 1.226 15.786 1.00 87.12 301 ASN A O 1
ATOM 2303 N N . ARG A 1 302 ? 11.767 -0.328 16.830 1.00 77.50 302 ARG A N 1
ATOM 2304 C CA . ARG A 1 302 ? 12.957 0.524 17.031 1.00 77.50 302 ARG A CA 1
ATOM 2305 C C . ARG A 1 302 ? 13.998 0.425 15.890 1.00 77.50 302 ARG A C 1
ATOM 2307 O O . ARG A 1 302 ? 15.170 0.688 16.151 1.00 77.50 302 ARG A O 1
ATOM 2314 N N . LEU A 1 303 ? 13.615 -0.029 14.688 1.00 61.03 303 LEU A N 1
ATOM 2315 C CA . LEU A 1 303 ? 14.525 -0.294 13.550 1.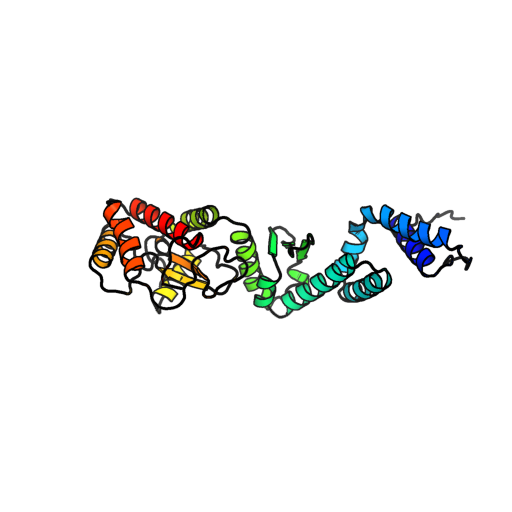00 61.03 303 LEU A CA 1
ATOM 2316 C C . LEU A 1 303 ? 14.786 0.912 12.636 1.00 61.03 303 LEU A C 1
ATOM 2318 O O . LEU A 1 303 ? 14.030 1.903 12.695 1.00 61.03 303 LEU A O 1
#

Sequence (303 aa):
MYKHAFEFCTCGRSLKAIAEGIVGHDLLTGRQYAWWERAFNIGMGSIALIGEVGLLAVTLKDSRMAVKLSEVATIAGNSAVKAMAEAISKLRYTLKYSIDELAYQIKRVVSIGDETVVDLGNGITYAIREADDVAEAARPAYREVIQGIWKYSGKTADEIADFYLSKVASKTKVSGNFSGLPSEILRAELKDAGVTTPPYPNQAHHIIPEGMDIPELNEARAIMERYGVDLNSASNGVFLPNAKDLPHAGSATVHSGSHTSEYARYVANAIIDYDCKSANDIVKVLNSLREELLEGSLKLNRL